Protein AF-A0A0Q0YBU6-F1 (afdb_monomer_lite)

Foldseek 3Di:
DPDDQDVVLVVLLVCLQAQAADVVLLVSLVVLLVSLLVCVVVPNQLLVSLLSSLSSLVSNLNHNRCVVWFRWAWADCSVVSNDDLPAQGETEGPDPPGPSQVRRPSYDYDPDHDDQDELLRLLQLQAADFDDDPNHTDQQAKDQLCSQQQSSLVNCVRHFPADPLLVVLNVLLNSLSSSLVSVCVSVVHDNIDGNNPDDPVNSVSSNSSSVSSNVSSVVRCVVVVHDDDPRD

Secondary structure (DSSP, 8-state):
------HHHHHHHHHGGG--SHHHHHHHHHHHHHHHHHHHHTT--HHHHHHHHHHHHHHHHTSGGGTTSPP-EEEHHHHTT---TTS-EEEE-SSSS-TGGGT-TTEEEESSPPPPPPHHHHHH-PPPPPPEETTEE-TTSEE-HIIIIIHHHHHHHHH----HHHHHHHHHHHHHHHHHHHHHHHTT--S-EEGGGS-HHHHHHHHHHHHHHHHHHHHHHHHTT----TT-

Structure (mmCIF, N/CA/C/O backbone):
data_AF-A0A0Q0YBU6-F1
#
_entry.id   AF-A0A0Q0YBU6-F1
#
loop_
_atom_site.group_PDB
_atom_site.id
_atom_site.type_symbol
_atom_site.label_atom_id
_atom_site.label_alt_id
_atom_site.label_comp_id
_atom_site.label_asym_id
_atom_site.label_entity_id
_atom_site.label_seq_id
_atom_site.pdbx_PDB_ins_code
_atom_site.Cartn_x
_atom_site.Cartn_y
_atom_site.Cartn_z
_atom_site.occupancy
_atom_site.B_iso_or_equiv
_atom_site.auth_seq_id
_atom_site.auth_comp_id
_atom_site.auth_asym_id
_atom_site.auth_atom_id
_atom_site.pdbx_PDB_model_num
ATOM 1 N N . MET A 1 1 ? 16.632 9.229 11.898 1.00 31.97 1 MET A N 1
ATOM 2 C CA . MET A 1 1 ? 17.728 8.276 11.632 1.00 31.97 1 MET A CA 1
ATOM 3 C C . MET A 1 1 ? 17.545 7.809 10.198 1.00 31.97 1 MET A C 1
ATOM 5 O O . MET A 1 1 ? 16.511 7.219 9.922 1.00 31.97 1 MET A O 1
ATOM 9 N N . LEU A 1 2 ? 18.432 8.190 9.275 1.00 41.44 2 LEU A N 1
ATOM 10 C CA . LEU A 1 2 ? 18.391 7.675 7.902 1.00 41.44 2 LEU A CA 1
ATOM 11 C C . LEU A 1 2 ? 18.789 6.201 7.975 1.00 41.44 2 LEU A C 1
ATOM 13 O O . LEU A 1 2 ? 19.936 5.895 8.292 1.00 41.44 2 LEU A O 1
ATOM 17 N N . VAL A 1 3 ? 17.831 5.300 7.775 1.00 54.72 3 VAL A N 1
ATOM 18 C CA . VAL A 1 3 ? 18.148 3.895 7.522 1.00 54.72 3 VAL A CA 1
ATOM 19 C C . VAL A 1 3 ? 18.780 3.868 6.134 1.00 54.72 3 VAL A C 1
ATOM 21 O O . VAL A 1 3 ? 18.149 4.274 5.160 1.00 54.72 3 VAL A O 1
ATOM 24 N N . LEU A 1 4 ? 20.060 3.505 6.064 1.00 68.38 4 LEU A N 1
ATOM 25 C CA . LEU A 1 4 ? 20.729 3.258 4.791 1.00 68.38 4 LEU A CA 1
ATOM 26 C C . LEU A 1 4 ? 20.102 2.002 4.190 1.00 68.38 4 LEU A C 1
ATOM 28 O O . LEU A 1 4 ? 20.262 0.918 4.747 1.00 68.38 4 LEU A O 1
ATOM 32 N N . MET A 1 5 ? 19.386 2.162 3.077 1.00 80.44 5 MET A N 1
ATOM 33 C CA . MET A 1 5 ? 18.909 1.022 2.302 1.00 80.44 5 MET A CA 1
ATOM 34 C C . MET A 1 5 ? 20.096 0.216 1.768 1.00 80.44 5 MET A C 1
ATOM 36 O O . MET A 1 5 ? 21.177 0.760 1.521 1.00 80.44 5 MET A O 1
ATOM 40 N N . HIS A 1 6 ? 19.888 -1.088 1.590 1.00 84.50 6 HIS A N 1
ATOM 41 C CA . HIS A 1 6 ? 20.904 -1.980 1.040 1.00 84.50 6 HIS A CA 1
ATOM 42 C C . HIS A 1 6 ? 21.418 -1.463 -0.327 1.00 84.50 6 HIS A C 1
ATOM 44 O O . HIS A 1 6 ? 20.586 -1.082 -1.153 1.00 84.50 6 HIS A O 1
ATOM 50 N N . PRO A 1 7 ? 22.739 -1.479 -0.614 1.00 89.44 7 PRO A N 1
ATOM 51 C CA . PRO A 1 7 ? 23.311 -0.881 -1.828 1.00 89.44 7 PRO A CA 1
ATOM 52 C C . PRO A 1 7 ? 22.651 -1.327 -3.134 1.00 89.44 7 PRO A C 1
ATOM 54 O O . PRO A 1 7 ? 22.370 -0.495 -3.982 1.00 89.44 7 PRO A O 1
ATOM 57 N N . SER A 1 8 ? 22.288 -2.607 -3.252 1.00 92.56 8 SER A N 1
ATOM 58 C CA . SER A 1 8 ? 21.613 -3.129 -4.449 1.00 92.56 8 SER A CA 1
ATOM 59 C C . SER A 1 8 ? 20.267 -2.456 -4.754 1.00 92.56 8 SER A C 1
ATOM 61 O O . SER A 1 8 ? 19.862 -2.393 -5.909 1.00 92.56 8 SER A O 1
ATOM 63 N N . LEU A 1 9 ? 19.552 -1.976 -3.730 1.00 93.44 9 LEU A N 1
ATOM 64 C CA . LEU A 1 9 ? 18.293 -1.247 -3.907 1.00 93.44 9 LEU A CA 1
ATOM 65 C C . LEU A 1 9 ? 18.567 0.139 -4.493 1.00 93.44 9 LEU A C 1
ATOM 67 O O . LEU A 1 9 ? 17.892 0.555 -5.435 1.00 93.44 9 LEU A O 1
ATOM 71 N N . THR A 1 10 ? 19.578 0.823 -3.959 1.00 94.06 10 THR A N 1
ATOM 72 C CA . THR A 1 10 ? 20.042 2.123 -4.455 1.00 94.06 10 THR A CA 1
ATOM 73 C C . THR A 1 10 ? 20.560 2.004 -5.888 1.00 94.06 10 THR A C 1
ATOM 75 O O . THR A 1 10 ? 20.116 2.750 -6.753 1.00 94.06 10 THR A O 1
ATOM 78 N N . ASP A 1 11 ? 21.402 1.005 -6.168 1.00 95.69 11 ASP A N 1
ATOM 79 C CA . ASP A 1 11 ? 21.989 0.778 -7.491 1.00 95.69 11 ASP A CA 1
ATOM 80 C C . ASP A 1 11 ? 20.917 0.520 -8.560 1.00 95.69 11 ASP A C 1
ATOM 82 O O . ASP A 1 11 ? 21.018 1.043 -9.671 1.00 95.69 11 ASP A O 1
ATOM 86 N N . LEU A 1 12 ? 19.882 -0.275 -8.247 1.00 96.25 12 LEU A N 1
ATOM 87 C CA . LEU A 1 12 ? 18.778 -0.515 -9.181 1.00 96.25 12 LEU A CA 1
ATOM 88 C C . LEU A 1 12 ? 17.975 0.768 -9.431 1.00 96.25 12 LEU A C 1
ATOM 90 O O . LEU A 1 12 ? 17.607 1.055 -10.571 1.00 96.25 12 LEU A O 1
ATOM 94 N N . LEU A 1 13 ? 17.702 1.541 -8.375 1.00 96.56 13 LEU A N 1
ATOM 95 C CA . LEU A 1 13 ? 16.954 2.792 -8.480 1.00 96.56 13 LEU A CA 1
ATOM 96 C C . LEU A 1 13 ? 17.702 3.831 -9.325 1.00 96.56 13 LEU A C 1
ATOM 98 O O . LEU A 1 13 ? 17.077 4.481 -10.160 1.00 96.56 13 LEU A O 1
ATOM 102 N N . ASP A 1 14 ? 19.022 3.938 -9.171 1.00 96.56 14 ASP A N 1
ATOM 103 C CA . ASP A 1 14 ? 19.862 4.845 -9.963 1.00 96.56 14 ASP A CA 1
ATOM 104 C C . ASP A 1 14 ? 19.892 4.459 -11.452 1.00 96.56 14 ASP A C 1
ATOM 106 O O . ASP A 1 14 ? 19.979 5.324 -12.327 1.00 96.56 14 ASP A O 1
ATOM 110 N N . GLN A 1 15 ? 19.787 3.164 -11.760 1.00 96.75 15 GLN A N 1
ATOM 111 C CA . GLN A 1 15 ? 19.793 2.653 -13.134 1.00 96.75 15 GLN A CA 1
ATOM 112 C C . GLN A 1 15 ? 18.419 2.706 -13.816 1.00 96.75 15 GLN A C 1
ATOM 114 O O . GLN A 1 15 ? 18.353 2.851 -15.039 1.00 96.75 15 GLN A O 1
ATOM 119 N N . ALA A 1 16 ? 17.322 2.611 -13.058 1.00 96.69 16 ALA A N 1
ATOM 120 C CA . ALA A 1 16 ? 15.961 2.527 -13.595 1.00 96.69 16 ALA A CA 1
ATOM 121 C C . ALA A 1 16 ? 15.597 3.634 -14.618 1.00 96.69 16 ALA A C 1
ATOM 123 O O . ALA A 1 16 ? 15.027 3.299 -15.662 1.00 96.69 16 ALA A O 1
ATOM 124 N N . PRO A 1 17 ? 15.958 4.924 -14.423 1.00 96.81 17 PRO A N 1
ATOM 125 C CA . PRO A 1 17 ? 15.669 5.982 -15.397 1.00 96.81 17 PRO A CA 1
ATOM 126 C C . PRO A 1 17 ? 16.338 5.788 -16.765 1.00 96.81 17 PRO A C 1
ATOM 128 O O . PRO A 1 17 ? 15.872 6.348 -17.754 1.00 96.81 17 PRO A O 1
ATOM 131 N N . ALA A 1 18 ? 17.427 5.016 -16.839 1.00 96.50 18 ALA A N 1
ATOM 132 C CA . ALA A 1 18 ? 18.166 4.761 -18.074 1.00 96.50 18 ALA A CA 1
ATOM 133 C C . ALA A 1 18 ? 17.642 3.544 -18.863 1.00 96.50 18 ALA A C 1
ATOM 135 O O . ALA A 1 18 ? 18.189 3.225 -19.920 1.00 96.50 18 ALA A O 1
ATOM 136 N N . CYS A 1 19 ? 16.592 2.867 -18.381 1.00 97.06 19 CYS A N 1
ATOM 137 C CA . CYS A 1 19 ? 16.002 1.708 -19.049 1.00 97.06 19 CYS A CA 1
ATOM 138 C C . CYS A 1 19 ? 15.548 2.061 -20.480 1.00 97.06 19 CYS A C 1
ATOM 140 O O . CYS A 1 19 ? 14.695 2.924 -20.684 1.00 97.06 19 CYS A O 1
ATOM 142 N N . SER A 1 20 ? 16.125 1.393 -21.484 1.00 95.12 20 SER A N 1
ATOM 143 C CA . SER A 1 20 ? 16.041 1.804 -22.894 1.00 95.12 20 SER A CA 1
ATOM 144 C C . SER A 1 20 ? 15.022 1.048 -23.739 1.00 95.12 20 SER A C 1
ATOM 146 O O . SER A 1 20 ? 14.610 1.549 -24.782 1.00 95.12 20 SER A O 1
ATOM 148 N N . ASP A 1 21 ? 14.638 -0.160 -23.334 1.00 95.94 21 ASP A N 1
ATOM 149 C CA . ASP A 1 21 ? 13.783 -1.035 -24.133 1.00 95.94 21 ASP A CA 1
ATOM 150 C C . ASP A 1 21 ? 12.886 -1.933 -23.272 1.00 95.94 21 ASP A C 1
ATOM 152 O O . ASP A 1 21 ? 13.092 -2.117 -22.071 1.00 95.94 21 ASP A O 1
ATOM 156 N N . SER A 1 22 ? 11.858 -2.506 -23.903 1.00 93.81 22 SER A N 1
ATOM 157 C CA . SER A 1 22 ? 10.829 -3.292 -23.218 1.00 93.81 22 SER A CA 1
ATOM 158 C C . SER A 1 22 ? 11.327 -4.625 -22.648 1.00 93.81 22 SER A C 1
ATOM 160 O O . SER A 1 22 ? 10.679 -5.169 -21.752 1.00 93.81 22 SER A O 1
ATOM 162 N N . ALA A 1 23 ? 12.417 -5.195 -23.173 1.00 94.50 23 ALA A N 1
ATOM 163 C CA . ALA A 1 23 ? 12.980 -6.431 -22.632 1.00 94.50 23 ALA A CA 1
ATOM 164 C C . ALA A 1 23 ? 13.727 -6.131 -21.328 1.00 94.50 23 ALA A C 1
ATOM 166 O O . ALA A 1 23 ? 13.476 -6.794 -20.319 1.00 94.50 23 ALA A O 1
ATOM 167 N N . HIS A 1 24 ? 14.542 -5.073 -21.323 1.00 94.69 24 HIS A N 1
ATOM 168 C CA . HIS A 1 24 ? 15.173 -4.555 -20.113 1.00 94.69 24 HIS A CA 1
ATOM 169 C C . HIS A 1 24 ? 14.143 -4.146 -19.061 1.00 94.69 24 HIS A C 1
ATOM 171 O O . HIS A 1 24 ? 14.296 -4.515 -17.901 1.00 94.69 24 HIS A O 1
ATOM 177 N N . LEU A 1 25 ? 13.056 -3.477 -19.458 1.00 97.25 25 LEU A N 1
ATOM 178 C CA . LEU A 1 25 ? 11.987 -3.075 -18.540 1.00 97.25 25 LEU A CA 1
ATOM 179 C C . LEU A 1 25 ? 11.400 -4.271 -17.776 1.00 97.25 25 LEU A C 1
ATOM 181 O O . LEU A 1 25 ? 11.258 -4.217 -16.557 1.00 97.25 25 LEU A O 1
ATOM 185 N N . ARG A 1 26 ? 11.102 -5.382 -18.466 1.00 97.12 26 ARG A N 1
ATOM 186 C CA . ARG A 1 26 ? 10.623 -6.613 -17.808 1.00 97.12 26 ARG A CA 1
ATOM 187 C C . ARG A 1 26 ? 11.661 -7.189 -16.843 1.00 97.12 26 ARG A C 1
ATOM 189 O O . ARG A 1 26 ? 11.281 -7.665 -15.777 1.00 97.12 26 ARG A O 1
ATOM 196 N N . GLY A 1 27 ? 12.942 -7.121 -17.208 1.00 96.88 27 GLY A N 1
ATOM 197 C CA . GLY A 1 27 ? 14.056 -7.500 -16.339 1.00 96.88 27 GLY A CA 1
ATOM 198 C C . GLY A 1 27 ? 14.092 -6.673 -15.054 1.00 96.88 27 GLY A C 1
ATOM 199 O O . GLY A 1 27 ? 14.055 -7.246 -13.971 1.00 96.88 27 GLY A O 1
ATOM 200 N N . PHE A 1 28 ? 14.045 -5.342 -15.171 1.00 97.25 28 PHE A N 1
ATOM 201 C CA . PHE A 1 28 ? 13.996 -4.421 -14.031 1.00 97.25 28 PHE A CA 1
ATOM 202 C C . PHE A 1 28 ? 12.802 -4.685 -13.114 1.00 97.25 28 PHE A C 1
ATOM 204 O O . PHE A 1 28 ? 12.947 -4.680 -11.894 1.00 97.25 28 PHE A O 1
ATOM 211 N N . ILE A 1 29 ? 11.618 -4.938 -13.679 1.00 97.56 29 ILE A N 1
ATOM 212 C CA . ILE A 1 29 ? 10.425 -5.248 -12.884 1.00 97.56 29 ILE A CA 1
ATOM 213 C C . ILE A 1 29 ? 10.640 -6.544 -12.095 1.00 97.56 29 ILE A C 1
ATOM 215 O O . ILE A 1 29 ? 10.415 -6.552 -10.885 1.00 97.56 29 ILE A O 1
ATOM 219 N N . ALA A 1 30 ? 11.110 -7.613 -12.741 1.00 97.25 30 ALA A N 1
ATOM 220 C CA . ALA A 1 30 ? 11.372 -8.884 -12.067 1.00 97.25 30 ALA A CA 1
ATOM 221 C C . ALA A 1 30 ? 12.444 -8.742 -10.970 1.00 97.25 30 ALA A C 1
ATOM 223 O O . ALA A 1 30 ? 12.216 -9.135 -9.826 1.00 97.25 30 ALA A O 1
ATOM 224 N N . GLU A 1 31 ? 13.567 -8.096 -11.285 1.00 97.75 31 GLU A N 1
ATOM 225 C CA . GLU A 1 31 ? 14.656 -7.852 -10.338 1.00 97.75 31 GLU A CA 1
ATOM 226 C C . GLU A 1 31 ? 14.205 -6.983 -9.159 1.00 97.75 31 GLU A C 1
ATOM 228 O O . GLU A 1 31 ? 14.531 -7.280 -8.010 1.00 97.75 31 GLU A O 1
ATOM 233 N N . SER A 1 32 ? 13.379 -5.960 -9.407 1.00 97.69 32 SER A N 1
ATOM 234 C CA . SER A 1 32 ? 12.844 -5.114 -8.340 1.00 97.69 32 SER A CA 1
ATOM 235 C C . SER A 1 32 ? 11.983 -5.906 -7.347 1.00 97.69 32 SER A C 1
ATOM 237 O O . SER A 1 32 ? 12.050 -5.685 -6.137 1.00 97.69 32 SER A O 1
ATOM 239 N N . GLN A 1 33 ? 11.206 -6.880 -7.828 1.00 97.31 33 GLN A N 1
ATOM 240 C CA . GLN A 1 33 ? 10.417 -7.752 -6.962 1.00 97.31 33 GLN A CA 1
ATOM 241 C C . GLN A 1 33 ? 11.311 -8.716 -6.175 1.00 97.31 33 GLN A C 1
ATOM 243 O O . GLN A 1 33 ? 11.077 -8.952 -4.991 1.00 97.31 33 GLN A O 1
ATOM 248 N N . ASP A 1 34 ? 12.359 -9.262 -6.779 1.00 97.25 34 ASP A N 1
ATOM 249 C CA . ASP A 1 34 ? 13.272 -10.146 -6.055 1.00 97.25 34 ASP A CA 1
ATOM 250 C C . ASP A 1 34 ? 14.079 -9.392 -4.992 1.00 97.25 34 ASP A C 1
ATOM 252 O O . ASP A 1 34 ? 14.192 -9.859 -3.855 1.00 97.25 34 ASP A O 1
ATOM 256 N N . LEU A 1 35 ? 14.540 -8.181 -5.302 1.00 97.50 35 LEU A N 1
ATOM 257 C CA . LEU A 1 35 ? 15.230 -7.319 -4.349 1.00 97.50 35 LEU A CA 1
ATOM 258 C C . LEU A 1 35 ? 14.319 -6.847 -3.208 1.00 97.50 35 LEU A C 1
ATOM 260 O O . LEU A 1 35 ? 14.743 -6.916 -2.054 1.00 97.50 35 LEU A O 1
ATOM 264 N N . ALA A 1 36 ? 13.065 -6.459 -3.480 1.00 97.12 36 ALA A N 1
ATOM 265 C CA . ALA A 1 36 ? 12.090 -6.166 -2.421 1.00 97.12 36 ALA A CA 1
ATOM 266 C C . ALA A 1 36 ? 11.913 -7.364 -1.481 1.00 97.12 36 ALA A C 1
ATOM 268 O O . ALA A 1 36 ? 11.925 -7.212 -0.259 1.00 97.12 36 ALA A O 1
ATOM 269 N N . ARG A 1 37 ? 11.772 -8.574 -2.035 1.00 96.81 37 ARG A N 1
ATOM 270 C CA . ARG A 1 37 ? 11.583 -9.786 -1.232 1.00 96.81 37 ARG A CA 1
ATOM 271 C C . ARG A 1 37 ? 12.804 -10.090 -0.371 1.00 96.81 37 ARG A C 1
ATOM 273 O O . ARG A 1 37 ? 12.644 -10.407 0.806 1.00 96.81 37 ARG A O 1
ATOM 280 N N . ASN A 1 38 ? 14.002 -9.956 -0.935 1.00 96.25 38 ASN A N 1
ATOM 281 C CA . ASN A 1 38 ? 15.254 -10.150 -0.208 1.00 96.25 38 ASN A CA 1
ATOM 282 C C . ASN A 1 38 ? 15.416 -9.116 0.912 1.00 96.25 38 ASN A C 1
ATOM 284 O O . ASN A 1 38 ? 15.748 -9.487 2.034 1.00 96.25 38 ASN A O 1
ATOM 288 N N . ALA A 1 39 ? 15.108 -7.844 0.652 1.00 96.25 39 ALA A N 1
ATOM 289 C CA . ALA A 1 39 ? 15.151 -6.793 1.666 1.00 96.25 39 ALA A CA 1
ATOM 290 C C . ALA A 1 39 ? 14.228 -7.116 2.856 1.00 96.25 39 ALA A C 1
ATOM 292 O O . ALA A 1 39 ? 14.671 -7.114 4.005 1.00 96.25 39 ALA A O 1
ATOM 293 N N . LEU A 1 40 ? 12.977 -7.507 2.587 1.00 96.00 40 LEU A N 1
ATOM 294 C CA . LEU A 1 40 ? 12.023 -7.927 3.624 1.00 96.00 40 LEU A CA 1
ATOM 295 C C . LEU A 1 40 ? 12.447 -9.214 4.348 1.00 96.00 40 LEU A C 1
ATOM 297 O O . LEU A 1 40 ? 12.113 -9.418 5.517 1.00 96.00 40 LEU A O 1
ATOM 301 N N . HIS A 1 41 ? 13.149 -10.121 3.666 1.00 95.25 41 HIS A N 1
ATOM 302 C CA . HIS A 1 41 ? 13.715 -11.317 4.289 1.00 95.25 41 HIS A CA 1
ATOM 303 C C . HIS A 1 41 ? 14.846 -10.962 5.265 1.00 95.25 41 HIS A C 1
ATOM 305 O O . HIS A 1 41 ? 14.951 -11.565 6.330 1.00 95.25 41 HIS A O 1
ATOM 311 N N . HIS A 1 42 ? 15.640 -9.942 4.940 1.00 93.75 42 HIS A N 1
ATOM 312 C CA . HIS A 1 42 ? 16.721 -9.432 5.783 1.00 93.75 42 HIS A CA 1
ATOM 313 C C . HIS A 1 42 ? 16.275 -8.405 6.836 1.00 93.75 42 HIS A C 1
ATOM 315 O O . HIS A 1 42 ? 17.113 -7.898 7.580 1.00 93.75 42 HIS A O 1
ATOM 321 N N . GLY A 1 43 ? 14.970 -8.148 6.958 1.00 92.56 43 GLY A N 1
ATOM 322 C CA . GLY A 1 43 ? 14.404 -7.307 8.015 1.00 92.56 43 GLY A CA 1
ATOM 323 C C . GLY A 1 43 ? 14.358 -5.813 7.697 1.00 92.56 43 GLY A C 1
ATOM 324 O O . GLY A 1 43 ? 14.193 -5.013 8.616 1.00 92.56 43 GLY A O 1
ATOM 325 N N . GLU A 1 44 ? 14.486 -5.426 6.426 1.00 95.31 44 GLU A N 1
ATOM 326 C CA . GLU A 1 44 ? 14.179 -4.060 5.999 1.00 95.31 44 GLU A CA 1
ATOM 327 C C . GLU A 1 44 ? 12.702 -3.750 6.290 1.00 95.31 44 GLU A C 1
ATOM 329 O O . GLU A 1 44 ? 11.824 -4.583 6.051 1.00 95.31 44 GLU A O 1
ATOM 334 N N . ALA A 1 45 ? 12.422 -2.548 6.800 1.00 95.50 45 ALA A N 1
ATOM 335 C CA . ALA A 1 45 ? 11.061 -2.148 7.142 1.00 95.50 45 ALA A CA 1
ATOM 336 C C . ALA A 1 45 ? 10.170 -2.079 5.892 1.00 95.50 45 ALA A C 1
ATOM 338 O O . ALA A 1 45 ? 10.566 -1.520 4.863 1.00 95.50 45 ALA A O 1
ATOM 339 N N . ALA A 1 46 ? 8.929 -2.557 5.999 1.00 96.75 46 ALA A N 1
ATOM 340 C CA . ALA A 1 46 ? 7.987 -2.607 4.883 1.00 96.75 46 ALA A CA 1
ATOM 341 C C . ALA A 1 46 ? 7.730 -1.228 4.266 1.00 96.75 46 ALA A C 1
ATOM 343 O O . ALA A 1 46 ? 7.631 -1.098 3.050 1.00 96.75 46 ALA A O 1
ATOM 344 N N . VAL A 1 47 ? 7.684 -0.184 5.097 1.00 97.19 47 VAL A N 1
ATOM 345 C CA . VAL A 1 47 ? 7.508 1.205 4.646 1.00 97.19 47 VAL A CA 1
ATOM 346 C C . VAL A 1 47 ? 8.689 1.679 3.792 1.00 97.19 47 VAL A C 1
ATOM 348 O O . VAL A 1 47 ? 8.480 2.354 2.785 1.00 97.19 47 VAL A O 1
ATOM 351 N N . SER A 1 48 ? 9.923 1.312 4.154 1.00 97.00 48 SER A N 1
ATOM 352 C CA . SER A 1 48 ? 11.115 1.646 3.364 1.00 97.00 48 SER A CA 1
ATOM 353 C C . SER A 1 48 ? 11.097 0.928 2.016 1.00 97.00 48 SER A C 1
ATOM 355 O O . SER A 1 48 ? 11.329 1.554 0.983 1.00 97.00 48 SER A O 1
ATOM 357 N N . VAL A 1 49 ? 10.758 -0.366 2.016 1.00 97.69 49 VAL A N 1
ATOM 358 C CA . VAL A 1 49 ? 10.643 -1.167 0.787 1.00 97.69 49 VAL A CA 1
ATOM 359 C C . VAL A 1 49 ? 9.531 -0.639 -0.118 1.00 97.69 49 VAL A C 1
ATOM 361 O O . VAL A 1 49 ? 9.736 -0.537 -1.323 1.00 97.69 49 VAL A O 1
ATOM 364 N N . ALA A 1 50 ? 8.381 -0.255 0.439 1.00 97.88 50 ALA A N 1
ATOM 365 C CA . ALA A 1 50 ? 7.271 0.304 -0.328 1.00 97.88 50 ALA A CA 1
ATOM 366 C C . ALA A 1 50 ? 7.632 1.643 -0.985 1.00 97.88 50 ALA A C 1
ATOM 368 O O . ALA A 1 50 ? 7.355 1.858 -2.169 1.00 97.88 50 ALA A O 1
ATOM 369 N N . ARG A 1 51 ? 8.325 2.520 -0.247 1.00 97.94 51 ARG A N 1
ATOM 370 C CA . ARG A 1 51 ? 8.843 3.773 -0.804 1.00 97.94 51 ARG A CA 1
ATOM 371 C C . ARG A 1 51 ? 9.792 3.504 -1.962 1.00 97.94 51 ARG A C 1
ATOM 373 O O . ARG A 1 51 ? 9.593 4.034 -3.052 1.00 97.94 51 ARG A O 1
ATOM 380 N N . TRP A 1 52 ? 10.788 2.651 -1.738 1.00 98.06 52 TRP A N 1
ATOM 381 C CA . TRP A 1 52 ? 11.756 2.282 -2.765 1.00 98.06 52 TRP A CA 1
ATOM 382 C C . TRP A 1 52 ? 11.079 1.686 -4.006 1.00 98.06 52 TRP A C 1
ATOM 384 O O . TRP A 1 52 ? 11.333 2.126 -5.125 1.00 98.06 52 TRP A O 1
ATOM 394 N N . TYR A 1 53 ? 10.160 0.738 -3.820 1.00 98.19 53 TYR A N 1
ATOM 395 C CA . TYR A 1 53 ? 9.464 0.083 -4.925 1.00 98.19 53 TYR A CA 1
ATOM 396 C C . TYR A 1 53 ? 8.606 1.067 -5.732 1.00 98.19 53 TYR A C 1
ATOM 398 O O . TYR A 1 53 ? 8.572 1.012 -6.965 1.00 98.19 53 TYR A O 1
ATOM 406 N N . SER A 1 54 ? 7.957 2.012 -5.049 1.00 98.44 54 SER A N 1
ATOM 407 C CA . SER A 1 54 ? 7.186 3.082 -5.688 1.00 98.44 54 SER A CA 1
ATOM 408 C C . SER A 1 54 ? 8.071 4.002 -6.532 1.00 98.44 54 SER A C 1
ATOM 410 O O . SER A 1 54 ? 7.693 4.377 -7.645 1.00 98.44 54 SER A O 1
ATOM 412 N N . GLN A 1 55 ? 9.265 4.330 -6.034 1.00 98.25 55 GLN A N 1
ATOM 413 C CA . GLN A 1 55 ? 10.242 5.160 -6.737 1.00 98.25 55 GLN A CA 1
ATOM 414 C C . GLN A 1 55 ? 10.808 4.447 -7.965 1.00 98.25 55 GLN A C 1
ATOM 416 O O . GLN A 1 55 ? 10.810 5.034 -9.045 1.00 98.25 55 GLN A O 1
ATOM 421 N N . VAL A 1 56 ? 11.193 3.171 -7.842 1.00 98.12 56 VAL A N 1
ATOM 422 C CA . VAL A 1 56 ? 11.644 2.357 -8.985 1.00 98.12 56 VAL A CA 1
ATOM 423 C C . VAL A 1 56 ? 10.544 2.267 -10.040 1.00 98.12 56 VAL A C 1
ATOM 425 O O . VAL A 1 56 ? 10.789 2.535 -11.212 1.00 98.12 56 VAL A O 1
ATOM 428 N N . THR A 1 57 ? 9.311 1.959 -9.634 1.00 98.12 57 THR A N 1
ATOM 429 C CA . THR A 1 57 ? 8.171 1.871 -10.557 1.00 98.12 57 THR A CA 1
ATOM 430 C C . THR A 1 57 ? 7.938 3.200 -11.279 1.00 98.12 57 THR A C 1
ATOM 432 O O . THR A 1 57 ? 7.793 3.222 -12.498 1.00 98.12 57 THR A O 1
ATOM 435 N N . THR A 1 58 ? 7.967 4.321 -10.555 1.00 97.94 58 THR A N 1
ATOM 436 C CA . THR A 1 58 ? 7.791 5.659 -11.141 1.00 97.94 58 THR A CA 1
ATOM 437 C C . THR A 1 58 ? 8.939 6.030 -12.085 1.00 97.94 58 THR A C 1
ATOM 439 O O . THR A 1 58 ? 8.691 6.576 -13.159 1.00 97.94 58 THR A O 1
ATOM 442 N N . ALA A 1 59 ? 10.183 5.687 -11.739 1.00 97.94 59 ALA A N 1
ATOM 443 C CA . ALA A 1 59 ? 11.348 5.893 -12.597 1.00 97.94 59 ALA A CA 1
ATOM 444 C C . ALA A 1 59 ? 11.244 5.092 -13.904 1.00 97.94 59 ALA A C 1
ATOM 446 O O . ALA A 1 59 ? 11.500 5.628 -14.981 1.00 97.94 59 ALA A O 1
ATOM 447 N N . LEU A 1 60 ? 10.802 3.834 -13.825 1.00 97.88 60 LEU A N 1
ATOM 448 C CA . LEU A 1 60 ? 10.587 2.983 -14.994 1.00 97.88 60 LEU A CA 1
ATOM 449 C C . LEU A 1 60 ? 9.449 3.499 -15.884 1.00 97.88 60 LEU A C 1
ATOM 451 O O . LEU A 1 60 ? 9.600 3.500 -17.106 1.00 97.88 60 LEU A O 1
ATOM 455 N N . LEU A 1 61 ? 8.348 3.991 -15.302 1.00 96.94 61 LEU A N 1
ATOM 456 C CA . LEU A 1 61 ? 7.247 4.614 -16.052 1.00 96.94 61 LEU A CA 1
ATOM 457 C C . LEU A 1 61 ? 7.700 5.842 -16.859 1.00 96.94 61 LEU A C 1
ATOM 459 O O . LEU A 1 61 ? 7.148 6.102 -17.926 1.00 96.94 61 LEU A O 1
ATOM 463 N N . GLY A 1 62 ? 8.699 6.579 -16.365 1.00 96.00 62 GLY A N 1
ATOM 464 C CA . GLY A 1 62 ? 9.304 7.728 -17.048 1.00 96.00 62 GLY A CA 1
ATOM 465 C C . GLY A 1 62 ? 10.524 7.400 -17.918 1.00 96.00 62 GLY A C 1
ATOM 466 O O . GLY A 1 62 ? 11.153 8.323 -18.436 1.00 96.00 62 GLY A O 1
ATOM 467 N N . SER A 1 63 ? 10.895 6.125 -18.055 1.00 97.50 63 SER A N 1
ATOM 468 C CA . SER A 1 63 ? 12.127 5.719 -18.742 1.00 97.50 63 SER A CA 1
ATOM 469 C C . SER A 1 63 ? 12.009 5.762 -20.277 1.00 97.50 63 SER A C 1
ATOM 471 O O . SER A 1 63 ? 10.904 5.657 -20.825 1.00 97.50 63 SER A O 1
ATOM 473 N N . PRO A 1 64 ? 13.138 5.853 -21.012 1.00 97.44 64 PRO A N 1
ATOM 474 C CA . PRO A 1 64 ? 13.147 5.800 -22.475 1.00 97.44 64 PRO A CA 1
ATOM 475 C C . PRO A 1 64 ? 12.451 4.570 -23.079 1.00 97.44 64 PRO A C 1
ATOM 477 O O . PRO A 1 64 ? 11.899 4.670 -24.175 1.00 97.44 64 PRO A O 1
ATOM 480 N N . ALA A 1 65 ? 12.410 3.443 -22.359 1.00 97.00 65 ALA A N 1
ATOM 481 C CA . ALA A 1 65 ? 11.712 2.222 -22.769 1.00 97.00 65 ALA A CA 1
ATOM 482 C C . ALA A 1 65 ? 10.214 2.424 -23.053 1.00 97.00 65 ALA A C 1
ATOM 484 O O . ALA A 1 65 ? 9.626 1.632 -23.790 1.00 97.00 65 ALA A O 1
ATOM 485 N N . LEU A 1 66 ? 9.602 3.464 -22.476 1.00 95.94 66 LEU A N 1
ATOM 486 C CA . LEU A 1 66 ? 8.191 3.812 -22.643 1.00 95.94 66 LEU A CA 1
ATOM 487 C C . LEU A 1 66 ? 7.996 5.178 -23.321 1.00 95.94 66 LEU A C 1
ATOM 489 O O . LEU A 1 66 ? 6.881 5.681 -23.364 1.00 95.94 66 LEU A O 1
ATOM 493 N N . ALA A 1 67 ? 9.045 5.779 -23.893 1.00 94.56 67 ALA A N 1
ATOM 494 C CA . ALA A 1 67 ? 8.980 7.136 -24.451 1.00 94.56 67 ALA A CA 1
ATOM 495 C C . ALA A 1 67 ? 8.045 7.285 -25.666 1.00 94.56 67 ALA A C 1
ATOM 497 O O . ALA A 1 67 ? 7.638 8.399 -25.990 1.00 94.56 67 ALA A O 1
ATOM 498 N N . GLN A 1 68 ? 7.734 6.184 -26.358 1.00 93.12 68 GLN A N 1
ATOM 499 C CA . GLN A 1 68 ? 6.767 6.173 -27.464 1.00 93.12 68 GLN A CA 1
ATOM 500 C C . GLN A 1 68 ? 5.321 6.013 -26.981 1.00 93.12 68 GLN A C 1
ATOM 502 O O . GLN A 1 68 ? 4.390 6.247 -27.749 1.00 93.12 68 GLN A O 1
ATOM 507 N N . GLU A 1 69 ? 5.132 5.624 -25.721 1.00 94.25 69 GLU A N 1
ATOM 508 C CA . GLU A 1 69 ? 3.817 5.482 -25.122 1.00 94.25 69 GLU A CA 1
ATOM 509 C C . GLU A 1 69 ? 3.363 6.822 -24.530 1.00 94.25 69 GLU A C 1
ATOM 511 O O . GLU A 1 69 ? 4.174 7.589 -24.000 1.00 94.25 69 GLU A O 1
ATOM 516 N N . PRO A 1 70 ? 2.058 7.131 -24.569 1.00 94.38 70 PRO A N 1
ATOM 517 C CA . PRO A 1 70 ? 1.522 8.280 -23.858 1.00 94.38 70 PRO A CA 1
ATOM 518 C C . PRO A 1 70 ? 1.877 8.206 -22.363 1.00 94.38 70 PRO A C 1
ATOM 520 O O . PRO A 1 70 ? 1.714 7.140 -21.760 1.00 94.38 70 PRO A O 1
ATOM 523 N N . PRO A 1 71 ? 2.331 9.309 -21.741 1.00 93.88 71 PRO A N 1
ATOM 524 C CA . PRO A 1 71 ? 2.697 9.296 -20.333 1.00 93.88 71 PRO A CA 1
ATOM 525 C C . PRO A 1 71 ? 1.473 9.011 -19.461 1.00 93.88 71 PRO A C 1
ATOM 527 O O . PRO A 1 71 ? 0.373 9.511 -19.717 1.00 93.88 71 PRO A O 1
ATOM 530 N N . VAL A 1 72 ? 1.686 8.236 -18.400 1.00 95.88 72 VAL A N 1
ATOM 531 C CA . VAL A 1 72 ? 0.671 7.949 -17.383 1.00 95.88 72 VAL A CA 1
ATOM 532 C C . VAL A 1 72 ? 0.957 8.747 -16.116 1.00 95.88 72 VAL A C 1
ATOM 534 O O . VAL A 1 72 ? 2.105 9.060 -15.809 1.00 95.88 72 VAL A O 1
ATOM 537 N N . THR A 1 73 ? -0.088 9.086 -15.368 1.00 96.12 73 THR A N 1
ATOM 538 C CA . THR A 1 73 ? 0.031 9.809 -14.094 1.00 96.12 73 THR A CA 1
ATOM 539 C C . THR A 1 73 ? -0.224 8.851 -12.935 1.00 96.12 73 THR A C 1
ATOM 541 O O . THR A 1 73 ? -1.374 8.436 -12.771 1.00 96.12 73 THR A O 1
ATOM 544 N N . PRO A 1 74 ? 0.790 8.493 -12.125 1.00 97.12 74 PRO A N 1
ATOM 545 C CA . PRO A 1 74 ? 0.594 7.672 -10.934 1.00 97.12 74 PRO A CA 1
ATOM 546 C C . PRO A 1 74 ? -0.446 8.263 -9.980 1.00 97.12 74 PRO A C 1
ATOM 548 O O . PRO A 1 74 ? -0.501 9.476 -9.778 1.00 97.12 74 PRO A O 1
ATOM 551 N N . VAL A 1 75 ? -1.250 7.400 -9.358 1.00 95.94 75 VAL A N 1
ATOM 552 C CA . VAL A 1 75 ? -2.239 7.771 -8.333 1.00 95.94 75 VAL A CA 1
ATOM 553 C C . VAL A 1 75 ? -2.284 6.721 -7.219 1.00 95.94 75 VAL A C 1
ATOM 555 O O . VAL A 1 75 ? -1.615 5.690 -7.275 1.00 95.94 75 VAL A O 1
ATOM 558 N N . GLY A 1 76 ? -3.071 6.977 -6.172 1.00 94.56 76 GLY A N 1
ATOM 559 C CA . GLY A 1 76 ? -3.252 6.017 -5.082 1.00 94.56 76 GLY A CA 1
ATOM 560 C C . GLY A 1 76 ? -1.958 5.752 -4.305 1.00 94.56 76 GLY A C 1
ATOM 561 O O . GLY A 1 76 ? -1.185 6.675 -4.060 1.00 94.56 76 GLY A O 1
ATOM 562 N N . ALA A 1 77 ? -1.744 4.499 -3.894 1.00 95.69 77 ALA A N 1
ATOM 563 C CA . ALA A 1 77 ? -0.579 4.103 -3.100 1.00 95.69 77 ALA A CA 1
ATOM 564 C C . ALA A 1 77 ? 0.748 4.377 -3.821 1.00 95.69 77 ALA A C 1
ATOM 566 O O . ALA A 1 77 ? 1.690 4.844 -3.191 1.00 95.69 77 ALA A O 1
ATOM 567 N N . LEU A 1 78 ? 0.802 4.176 -5.143 1.00 96.94 78 LEU A N 1
ATOM 568 C CA . LEU A 1 78 ? 2.005 4.438 -5.934 1.00 96.94 78 LEU A CA 1
ATOM 569 C C . LEU A 1 78 ? 2.420 5.915 -5.860 1.00 96.94 78 LEU A C 1
ATOM 571 O O . LEU A 1 78 ? 3.574 6.214 -5.571 1.00 96.94 78 LEU A O 1
ATOM 575 N N . ALA A 1 79 ? 1.472 6.841 -6.031 1.00 96.25 79 ALA A N 1
ATOM 576 C CA . ALA A 1 79 ? 1.746 8.279 -5.935 1.00 96.25 79 ALA A CA 1
ATOM 577 C C . ALA A 1 79 ? 2.097 8.755 -4.517 1.00 96.25 79 ALA A C 1
ATOM 579 O O . ALA A 1 79 ? 2.715 9.8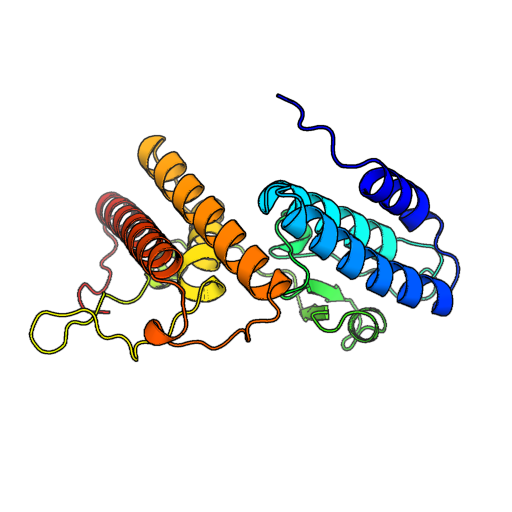04 -4.361 1.00 96.25 79 ALA A O 1
ATOM 580 N N . ARG A 1 80 ? 1.688 8.011 -3.485 1.00 95.44 80 ARG A N 1
ATOM 581 C CA . ARG A 1 80 ? 2.025 8.302 -2.083 1.00 95.44 80 ARG A CA 1
ATOM 582 C C . ARG A 1 80 ? 3.323 7.637 -1.623 1.00 95.44 80 ARG A C 1
ATOM 584 O O . ARG A 1 80 ? 3.683 7.785 -0.462 1.00 95.44 80 ARG A O 1
ATOM 591 N N . GLU A 1 81 ? 4.009 6.923 -2.513 1.00 97.38 81 GLU A N 1
ATOM 592 C CA . GLU A 1 81 ? 5.176 6.098 -2.190 1.00 97.38 81 GLU A CA 1
ATOM 593 C C . GLU A 1 81 ? 4.886 4.976 -1.171 1.00 97.38 81 GLU A C 1
ATOM 595 O O . GLU A 1 81 ? 5.718 4.624 -0.338 1.00 97.38 81 GLU A O 1
ATOM 600 N N . GLU A 1 82 ? 3.680 4.415 -1.225 1.00 96.94 82 GLU A N 1
ATOM 601 C CA . GLU A 1 82 ? 3.192 3.373 -0.315 1.00 96.94 82 GLU A CA 1
ATOM 602 C C . GLU A 1 82 ? 2.957 2.034 -1.036 1.00 96.94 82 GLU A C 1
ATOM 604 O O . GLU A 1 82 ? 2.368 1.122 -0.459 1.00 96.94 82 GLU A O 1
ATOM 609 N N . ALA A 1 83 ? 3.360 1.894 -2.303 1.00 96.56 83 ALA A N 1
ATOM 610 C CA . ALA A 1 83 ? 3.099 0.678 -3.065 1.00 96.56 83 ALA A CA 1
ATOM 611 C C . ALA A 1 83 ? 4.081 -0.446 -2.713 1.00 96.56 83 ALA A C 1
ATOM 613 O O . ALA A 1 83 ? 5.295 -0.288 -2.815 1.00 96.56 83 ALA A O 1
ATOM 614 N N . LEU A 1 84 ? 3.540 -1.615 -2.380 1.00 95.12 84 LEU A N 1
ATOM 615 C CA . LEU A 1 84 ? 4.257 -2.888 -2.408 1.00 95.12 84 LEU A CA 1
ATOM 616 C C . LEU A 1 84 ? 3.994 -3.595 -3.746 1.00 95.12 84 LEU A C 1
ATOM 618 O O . LEU A 1 84 ? 3.026 -3.266 -4.434 1.00 95.12 84 LEU A O 1
ATOM 622 N N . PRO A 1 85 ? 4.773 -4.627 -4.105 1.00 94.38 85 PRO A N 1
ATOM 623 C CA . PRO A 1 85 ? 4.485 -5.408 -5.307 1.00 94.38 85 PRO A CA 1
ATOM 624 C C . PRO A 1 85 ? 3.129 -6.137 -5.276 1.00 94.38 85 PRO A C 1
ATOM 626 O O . PRO A 1 85 ? 2.625 -6.513 -6.329 1.00 94.38 85 PRO A O 1
ATOM 629 N N . SER A 1 86 ? 2.528 -6.334 -4.093 1.00 91.19 86 SER A N 1
ATOM 630 C CA . SER A 1 86 ? 1.157 -6.846 -3.933 1.00 91.19 86 SER A CA 1
ATOM 631 C C . SER A 1 86 ? 0.077 -5.759 -3.947 1.00 91.19 86 SER A C 1
ATOM 633 O O . SER A 1 86 ? -1.110 -6.072 -3.879 1.00 91.19 86 SER A O 1
ATOM 635 N N . THR A 1 87 ? 0.449 -4.482 -4.009 1.00 92.38 87 THR A N 1
ATOM 636 C CA . THR A 1 87 ? -0.498 -3.367 -4.039 1.00 92.38 87 THR A CA 1
ATOM 637 C C . THR A 1 87 ? -0.912 -3.081 -5.482 1.00 92.38 87 THR A C 1
ATOM 639 O O . THR A 1 87 ? -0.046 -3.049 -6.358 1.00 92.38 87 THR A O 1
ATOM 642 N N . PRO A 1 88 ? -2.203 -2.820 -5.767 1.00 92.94 88 PRO A N 1
ATOM 643 C CA . PRO A 1 88 ? -2.616 -2.293 -7.064 1.00 92.94 88 PRO A CA 1
ATOM 644 C C . PRO A 1 88 ? -1.808 -1.043 -7.444 1.00 92.94 88 PRO A C 1
ATOM 646 O O . PRO A 1 88 ? -1.796 -0.047 -6.716 1.00 92.94 88 PRO A O 1
ATOM 649 N N . LEU A 1 89 ? -1.141 -1.091 -8.595 1.00 96.00 89 LEU A N 1
ATOM 650 C CA . LEU A 1 89 ? -0.368 0.019 -9.140 1.00 96.00 89 LEU A CA 1
ATOM 651 C C . LEU A 1 89 ? -1.279 0.808 -10.071 1.00 96.00 89 LEU A C 1
ATOM 653 O O . LEU A 1 89 ? -1.583 0.371 -11.179 1.00 96.00 89 LEU A O 1
ATOM 657 N N . LEU A 1 90 ? -1.776 1.937 -9.573 1.00 95.81 90 LEU A N 1
ATOM 658 C CA . LEU A 1 90 ? -2.799 2.723 -10.250 1.00 95.81 90 LEU A CA 1
ATOM 659 C C . LEU A 1 90 ? -2.180 3.929 -10.951 1.00 95.81 90 LEU A C 1
ATOM 661 O O . LEU A 1 90 ? -1.371 4.655 -10.366 1.00 95.81 90 LEU A O 1
ATOM 665 N N . TRP A 1 91 ? -2.636 4.205 -12.167 1.00 96.69 91 TRP A N 1
ATOM 666 C CA . TRP A 1 91 ? -2.323 5.443 -12.872 1.00 96.69 91 TRP A CA 1
ATOM 667 C C . TRP A 1 91 ? -3.444 5.854 -13.818 1.00 96.69 91 TRP A C 1
ATOM 669 O O . TRP A 1 91 ? -4.257 5.044 -14.255 1.00 96.69 91 TRP A O 1
ATOM 679 N N . VAL A 1 92 ? -3.481 7.140 -14.141 1.00 96.44 92 VAL A N 1
ATOM 680 C CA . VAL A 1 92 ? -4.375 7.696 -15.156 1.00 96.44 92 VAL A CA 1
ATOM 681 C C . VAL A 1 92 ? -3.646 7.725 -16.484 1.00 96.44 92 VAL A C 1
ATOM 683 O O . VAL A 1 92 ? -2.532 8.244 -16.566 1.00 96.44 92 VAL A O 1
ATOM 686 N N . SER A 1 93 ? -4.288 7.194 -17.517 1.00 93.12 93 SER A N 1
ATOM 687 C CA . SER A 1 93 ? -3.765 7.184 -18.881 1.00 93.12 93 SER A CA 1
ATOM 688 C C . SER A 1 93 ? -4.734 7.908 -19.819 1.00 93.12 93 SER A C 1
ATOM 690 O O . SER A 1 93 ? -5.946 7.739 -19.673 1.00 93.12 93 SER A O 1
ATOM 692 N N . PRO A 1 94 ? -4.245 8.670 -20.815 1.00 88.31 94 PRO A N 1
ATOM 693 C CA . PRO A 1 94 ? -5.100 9.219 -21.868 1.00 88.31 94 PRO A CA 1
ATOM 694 C C . PRO A 1 94 ? -5.709 8.131 -22.772 1.00 88.31 94 PRO A C 1
ATOM 696 O O . PRO A 1 94 ? -6.696 8.392 -23.455 1.00 88.31 94 PRO A O 1
ATOM 699 N N . HIS A 1 95 ? -5.139 6.919 -22.773 1.00 87.12 95 HIS A N 1
ATOM 700 C CA . HIS A 1 95 ? -5.629 5.770 -23.533 1.00 87.12 95 HIS A CA 1
ATOM 701 C C . HIS A 1 95 ? -5.789 4.561 -22.608 1.00 87.12 95 HIS A C 1
ATOM 703 O O . HIS A 1 95 ? -4.844 4.174 -21.919 1.00 87.12 95 HIS A O 1
ATOM 709 N N . THR A 1 96 ? -6.976 3.957 -22.593 1.00 85.69 96 THR A N 1
ATOM 710 C CA . THR A 1 96 ? -7.270 2.765 -21.788 1.00 85.69 96 THR A CA 1
ATOM 711 C C . THR A 1 96 ? -7.685 1.615 -22.714 1.00 85.69 96 THR A C 1
ATOM 713 O O . THR A 1 96 ? -8.650 1.787 -23.463 1.00 85.69 96 THR A O 1
ATOM 716 N N . PRO A 1 97 ? -7.010 0.448 -22.671 1.00 89.62 97 PRO A N 1
ATOM 717 C CA . PRO A 1 97 ? -5.858 0.129 -21.822 1.00 89.62 97 PRO A CA 1
ATOM 718 C C . PRO A 1 97 ? -4.561 0.812 -22.292 1.00 89.62 97 PRO A C 1
ATOM 720 O O . PRO A 1 97 ? -4.358 1.011 -23.489 1.00 89.62 97 PRO A O 1
ATOM 723 N N . SER A 1 98 ? -3.683 1.150 -21.350 1.00 92.69 98 SER A N 1
ATOM 724 C CA . SER A 1 98 ? -2.324 1.622 -21.619 1.00 92.69 98 SER A CA 1
ATOM 725 C C . SER A 1 98 ? -1.380 0.441 -21.869 1.00 92.69 98 SER A C 1
ATOM 727 O O . SER A 1 98 ? -1.582 -0.655 -21.338 1.00 92.69 98 SER A O 1
ATOM 729 N N . ALA A 1 99 ? -0.316 0.642 -22.652 1.00 92.25 99 ALA A N 1
ATOM 730 C CA . ALA A 1 99 ? 0.716 -0.384 -22.825 1.00 92.25 99 ALA A CA 1
ATOM 731 C C . ALA A 1 99 ? 1.429 -0.689 -21.495 1.00 92.25 99 ALA A C 1
ATOM 733 O O . ALA A 1 99 ? 1.798 -1.832 -21.219 1.00 92.25 99 ALA A O 1
ATOM 734 N N . GLN A 1 100 ? 1.560 0.329 -20.642 1.00 93.94 100 GLN A N 1
ATOM 735 C CA . GLN A 1 100 ? 2.164 0.268 -19.316 1.00 93.94 100 GLN A CA 1
ATOM 736 C C . GLN A 1 100 ? 1.460 -0.754 -18.414 1.00 93.94 100 GLN A C 1
ATOM 738 O O . GLN A 1 100 ? 2.131 -1.527 -17.730 1.00 93.94 100 GLN A O 1
ATOM 743 N N . ALA A 1 101 ? 0.124 -0.839 -18.464 1.00 92.06 101 ALA A N 1
ATOM 744 C CA . ALA A 1 101 ? -0.648 -1.822 -17.692 1.00 92.06 101 ALA A CA 1
ATOM 745 C C . ALA A 1 101 ? -0.308 -3.274 -18.048 1.00 92.06 101 ALA A C 1
ATOM 747 O O . ALA A 1 101 ? -0.473 -4.159 -17.213 1.00 92.06 101 ALA A O 1
ATOM 748 N N . GLY A 1 102 ? 0.237 -3.524 -19.241 1.00 92.56 102 GLY A N 1
ATOM 749 C CA . GLY A 1 102 ? 0.701 -4.846 -19.655 1.00 92.56 102 GLY A CA 1
ATOM 750 C C . GLY A 1 102 ? 2.050 -5.280 -19.066 1.00 92.56 102 GLY A C 1
ATOM 751 O O . GLY A 1 102 ? 2.416 -6.444 -19.220 1.00 92.56 102 GLY A O 1
ATOM 752 N N . PHE A 1 103 ? 2.810 -4.385 -18.422 1.00 95.06 103 PHE A N 1
ATOM 753 C CA . PHE A 1 103 ? 4.135 -4.708 -17.873 1.00 95.06 103 PHE A CA 1
ATOM 754 C C . PHE A 1 103 ? 4.109 -5.153 -16.407 1.00 95.06 103 PHE A C 1
ATOM 756 O O . PHE A 1 103 ? 4.930 -5.983 -16.017 1.00 95.06 103 PHE A O 1
ATOM 763 N N . TRP A 1 104 ? 3.174 -4.638 -15.604 1.00 95.00 104 TRP A N 1
ATOM 764 C CA . TRP A 1 104 ? 3.040 -4.987 -14.189 1.00 95.00 104 TRP A CA 1
ATOM 765 C C . TRP A 1 104 ? 1.795 -5.837 -13.953 1.00 95.00 104 TRP A C 1
ATOM 767 O O . TRP A 1 104 ? 0.693 -5.437 -14.314 1.00 95.00 104 TRP A O 1
ATOM 777 N N . GLU A 1 105 ? 1.940 -6.951 -13.234 1.00 92.19 105 GLU A N 1
ATOM 778 C CA . GLU A 1 105 ? 0.806 -7.804 -12.838 1.00 92.19 105 GLU A CA 1
ATOM 779 C C . GLU A 1 105 ? -0.278 -7.021 -12.075 1.00 92.19 105 GLU A C 1
ATOM 781 O O . GLU A 1 105 ? -1.478 -7.212 -12.294 1.00 92.19 105 GLU A O 1
ATOM 786 N N . MET A 1 106 ? 0.147 -6.081 -11.228 1.00 94.06 106 MET A N 1
ATOM 787 C CA . MET A 1 106 ? -0.733 -5.212 -10.446 1.00 94.06 106 MET A CA 1
ATOM 788 C C . MET A 1 106 ? -1.063 -3.878 -11.132 1.00 94.06 106 MET A C 1
ATOM 790 O O . MET A 1 106 ? -1.777 -3.068 -10.547 1.00 94.06 106 MET A O 1
ATOM 794 N N . GLY A 1 107 ? -0.582 -3.642 -12.358 1.00 95.25 107 GLY A N 1
ATOM 795 C CA . GLY A 1 107 ? -0.815 -2.408 -13.113 1.00 95.25 107 GLY A CA 1
ATOM 796 C C . GLY A 1 107 ? -2.272 -2.251 -13.541 1.00 95.25 107 GLY A C 1
ATOM 797 O O . GLY A 1 107 ? -2.842 -3.155 -14.156 1.00 95.25 107 GLY A O 1
ATOM 798 N N . ARG A 1 108 ? -2.906 -1.125 -13.208 1.00 94.88 108 ARG A N 1
ATOM 799 C CA . ARG A 1 108 ? -4.303 -0.839 -13.563 1.00 94.88 108 ARG A CA 1
ATOM 800 C C . ARG A 1 108 ? -4.461 0.613 -14.003 1.00 94.88 108 ARG A C 1
ATOM 802 O O . ARG A 1 108 ? -4.038 1.535 -13.308 1.00 94.88 108 ARG A O 1
ATOM 809 N N . ASP A 1 109 ? -5.154 0.799 -15.121 1.00 94.88 109 ASP A N 1
ATOM 810 C CA . ASP A 1 109 ? -5.538 2.122 -15.603 1.00 94.88 109 ASP A CA 1
ATOM 811 C C . ASP A 1 109 ? -6.801 2.623 -14.902 1.00 94.88 109 ASP A C 1
ATOM 813 O O . ASP A 1 109 ? -7.781 1.891 -14.745 1.00 94.88 109 ASP A O 1
ATOM 817 N N . LEU A 1 110 ? -6.804 3.908 -14.561 1.00 93.81 110 LEU A N 1
ATOM 818 C CA . LEU A 1 110 ? -7.996 4.653 -14.192 1.00 93.81 110 LEU A CA 1
ATOM 819 C C . LEU A 1 110 ? -8.357 5.647 -15.295 1.00 93.81 110 LEU A C 1
ATOM 821 O O . LEU A 1 110 ? -7.490 6.270 -15.907 1.00 93.81 110 LEU A O 1
ATOM 825 N N . SER A 1 111 ? -9.657 5.847 -15.503 1.00 89.50 111 SER A N 1
ATOM 826 C CA . SER A 1 111 ? -10.163 6.791 -16.508 1.00 89.50 111 SER A CA 1
ATOM 827 C C . SER A 1 111 ? -9.954 8.259 -16.121 1.00 89.50 111 SER A C 1
ATOM 829 O O . SER A 1 111 ? -9.994 9.133 -16.980 1.00 89.50 111 SER A O 1
ATOM 831 N N . HIS A 1 112 ? -9.794 8.553 -14.830 1.00 91.12 112 HIS A N 1
ATOM 832 C CA . HIS A 1 112 ? -9.551 9.896 -14.308 1.00 91.12 112 HIS A CA 1
ATOM 833 C C . HIS A 1 112 ? -8.874 9.823 -12.939 1.00 91.12 112 HIS A C 1
ATOM 835 O O . HIS A 1 112 ? -8.915 8.792 -12.264 1.00 91.12 112 HIS A O 1
ATOM 841 N N . VAL A 1 113 ? -8.261 10.935 -12.525 1.00 90.88 113 VAL A N 1
ATOM 842 C CA . VAL A 1 113 ? -7.654 11.050 -11.194 1.00 90.88 113 VAL A CA 1
ATOM 843 C C . VAL A 1 113 ? -8.777 10.961 -10.157 1.00 90.88 113 VAL A C 1
ATOM 845 O O . VAL A 1 113 ? -9.710 11.766 -10.229 1.00 90.88 113 VAL A O 1
ATOM 848 N N . PRO A 1 114 ? -8.725 10.013 -9.204 1.00 88.88 114 PRO A N 1
ATOM 849 C CA . PRO A 1 114 ? -9.760 9.901 -8.191 1.00 88.88 114 PRO A CA 1
ATOM 850 C C . PRO A 1 114 ? -9.751 11.154 -7.313 1.00 88.88 114 PRO A C 1
ATOM 852 O O . PRO A 1 114 ? -8.704 11.582 -6.824 1.00 88.88 114 PRO A O 1
ATOM 855 N N . SER A 1 115 ? -10.925 11.744 -7.094 1.00 89.56 115 SER A N 1
ATOM 856 C CA . SER A 1 115 ? -11.079 12.803 -6.100 1.00 89.56 115 SER A CA 1
ATOM 857 C C . SER A 1 115 ? -10.827 12.246 -4.700 1.00 89.56 115 SER A C 1
ATOM 859 O O . SER A 1 115 ? -11.163 11.091 -4.423 1.00 89.56 115 SER A O 1
ATOM 861 N N . ALA A 1 116 ? -10.312 13.080 -3.795 1.00 88.31 116 ALA A N 1
ATOM 862 C CA . ALA A 1 116 ? -10.247 12.718 -2.383 1.00 88.31 116 ALA A CA 1
ATOM 863 C C . ALA A 1 116 ? -11.642 12.280 -1.883 1.00 88.31 116 ALA A C 1
ATOM 865 O O . ALA A 1 116 ? -12.645 12.904 -2.256 1.00 88.31 116 ALA A O 1
ATOM 866 N N . PRO A 1 117 ? -11.737 11.209 -1.073 1.00 92.62 117 PRO A N 1
ATOM 867 C CA . PRO A 1 117 ? -13.020 10.756 -0.560 1.00 92.62 117 PRO A CA 1
ATOM 868 C C . PRO A 1 117 ? -13.635 11.831 0.338 1.00 92.62 117 PRO A C 1
ATOM 870 O O . PRO A 1 117 ? -12.938 12.551 1.052 1.00 92.62 117 PRO A O 1
ATOM 873 N N . SER A 1 118 ? -14.965 11.922 0.344 1.00 95.19 118 SER A N 1
ATOM 874 C CA . SER A 1 118 ? -15.648 12.716 1.372 1.00 95.19 118 SER A CA 1
ATOM 875 C C . SER A 1 118 ? -15.394 12.122 2.761 1.00 95.19 118 SER A C 1
ATOM 877 O O . SER A 1 118 ? -15.238 10.906 2.896 1.00 95.19 118 SER A O 1
ATOM 879 N N . LEU A 1 119 ? -15.453 12.949 3.810 1.00 96.06 119 LEU A N 1
ATOM 880 C CA . LEU A 1 119 ? -15.313 12.463 5.186 1.00 96.06 119 LEU A CA 1
ATOM 881 C C . LEU A 1 119 ? -16.310 11.334 5.498 1.00 96.06 119 LEU A C 1
ATOM 883 O O . LEU A 1 119 ? -15.928 10.300 6.032 1.00 96.06 119 LEU A O 1
ATOM 887 N N . ALA A 1 120 ? -17.572 11.479 5.086 1.00 94.50 120 ALA A N 1
ATOM 888 C CA . ALA A 1 120 ? -18.585 10.440 5.270 1.00 94.50 120 ALA A CA 1
ATOM 889 C C . ALA A 1 120 ? -18.243 9.129 4.536 1.00 94.50 120 ALA A C 1
ATOM 891 O O . ALA A 1 120 ? -18.563 8.050 5.025 1.00 94.50 120 ALA A O 1
ATOM 892 N N . GLN A 1 121 ? -17.595 9.200 3.370 1.00 93.94 121 GLN A N 1
ATOM 893 C CA . GLN A 1 121 ? -17.140 8.012 2.650 1.00 93.94 121 GLN A CA 1
ATOM 894 C C . GLN A 1 121 ? -15.962 7.339 3.354 1.00 93.94 121 GLN A C 1
ATOM 896 O O . GLN A 1 121 ? -15.994 6.121 3.500 1.00 93.94 121 GLN A O 1
ATOM 901 N N . ALA A 1 122 ? -14.975 8.105 3.826 1.00 95.62 122 ALA A N 1
ATOM 902 C CA . ALA A 1 122 ? -13.846 7.560 4.578 1.00 95.62 122 ALA A CA 1
ATOM 903 C C . ALA A 1 122 ? -14.310 6.871 5.872 1.00 95.62 122 ALA A C 1
ATOM 905 O O . ALA A 1 122 ? -13.894 5.758 6.171 1.00 95.62 122 ALA A O 1
ATOM 906 N N . LEU A 1 123 ? -15.255 7.477 6.599 1.00 95.75 123 LEU A N 1
ATOM 907 C CA . LEU A 1 123 ? -15.802 6.909 7.836 1.00 95.75 123 LEU A CA 1
ATOM 908 C C . LEU A 1 123 ? -16.596 5.606 7.623 1.00 95.75 123 LEU A C 1
ATOM 910 O O . LEU A 1 123 ? -16.713 4.810 8.553 1.00 95.75 123 LEU A O 1
ATOM 914 N N . ARG A 1 124 ? -17.126 5.367 6.414 1.00 94.31 124 ARG A N 1
ATOM 915 C CA . ARG A 1 124 ? -17.797 4.105 6.053 1.00 94.31 124 ARG A CA 1
ATOM 916 C C . ARG A 1 124 ? -16.831 2.952 5.794 1.00 94.31 124 ARG A C 1
ATOM 918 O O . ARG A 1 124 ? -17.272 1.812 5.811 1.00 94.31 124 ARG A O 1
ATOM 925 N N . GLN A 1 125 ? -15.538 3.216 5.612 1.00 94.44 125 GLN A N 1
ATOM 926 C CA . GLN A 1 125 ? -14.503 2.181 5.461 1.00 94.44 125 GLN A CA 1
ATOM 927 C C . GLN A 1 125 ? -14.083 1.587 6.814 1.00 94.44 125 GLN A C 1
ATOM 929 O O . GLN A 1 125 ? -12.950 1.153 7.009 1.00 94.44 125 GLN A O 1
ATOM 934 N N . ARG A 1 126 ? -14.982 1.624 7.799 1.00 92.50 126 ARG A N 1
ATOM 935 C CA . ARG A 1 126 ? -14.707 1.106 9.128 1.00 92.50 126 ARG A CA 1
ATOM 936 C C . ARG A 1 126 ? -14.418 -0.398 9.041 1.00 92.50 126 ARG A C 1
ATOM 938 O O . ARG A 1 126 ? -15.207 -1.109 8.421 1.00 92.50 126 ARG A O 1
ATOM 945 N N . PRO A 1 127 ? -13.347 -0.886 9.690 1.00 92.38 127 PRO A N 1
ATOM 946 C CA . PRO A 1 127 ? -13.075 -2.317 9.765 1.00 92.38 127 PRO A CA 1
ATOM 947 C C . PRO A 1 127 ? -14.256 -3.060 10.402 1.00 92.38 127 PRO A C 1
ATOM 949 O O . PRO A 1 127 ? -14.838 -2.530 11.358 1.00 92.38 127 PRO A O 1
ATOM 952 N N . PRO A 1 128 ? -14.588 -4.275 9.930 1.00 87.31 128 PRO A N 1
ATOM 953 C CA . PRO A 1 128 ? -15.677 -5.054 10.502 1.00 87.31 128 PRO A CA 1
ATOM 954 C C . PRO A 1 128 ? -15.397 -5.381 11.969 1.00 87.31 128 PRO A C 1
ATOM 956 O O . PRO A 1 128 ? -14.248 -5.606 12.373 1.00 87.31 128 PRO A O 1
ATOM 959 N N . ALA A 1 129 ? -16.451 -5.429 12.781 1.00 83.00 129 ALA A N 1
ATOM 960 C CA . ALA A 1 129 ? -16.315 -5.816 14.177 1.00 83.00 129 ALA A CA 1
ATOM 961 C C . ALA A 1 129 ? -15.792 -7.260 14.308 1.00 83.00 129 ALA A C 1
ATOM 963 O O . ALA A 1 129 ? -16.201 -8.164 13.576 1.00 83.00 129 ALA A O 1
ATOM 964 N N . MET A 1 130 ? -14.912 -7.500 15.288 1.00 82.25 130 MET A N 1
ATOM 965 C CA . MET A 1 130 ? -14.464 -8.858 15.607 1.00 82.25 130 MET A CA 1
ATOM 966 C C . MET A 1 130 ? -15.670 -9.704 16.022 1.00 82.25 130 MET A C 1
ATOM 968 O O . MET A 1 130 ? -16.309 -9.437 17.042 1.00 82.25 130 MET A O 1
ATOM 972 N N . ARG A 1 131 ? -15.956 -10.743 15.238 1.00 83.88 131 ARG A N 1
ATOM 973 C CA . ARG A 1 131 ? -17.003 -11.714 15.543 1.00 83.88 131 ARG A CA 1
ATOM 974 C C . ARG A 1 131 ? -16.487 -12.730 16.551 1.00 83.88 131 ARG A C 1
ATOM 976 O O . ARG A 1 131 ? -15.322 -13.125 16.497 1.00 83.88 131 ARG A O 1
ATOM 983 N N . THR A 1 132 ? -17.357 -13.156 17.459 1.00 86.06 132 THR A N 1
ATOM 984 C CA . THR A 1 132 ? -17.063 -14.234 18.403 1.00 86.06 132 THR A CA 1
ATOM 985 C C . THR A 1 132 ? -18.038 -15.393 18.225 1.00 86.06 132 THR A C 1
ATOM 987 O O . THR A 1 132 ? -19.232 -15.185 18.014 1.00 86.06 132 THR A O 1
ATOM 990 N N . ILE A 1 133 ? -17.519 -16.618 18.300 1.00 87.38 133 ILE A N 1
ATOM 991 C CA . ILE A 1 133 ? -18.271 -17.876 18.289 1.00 87.38 133 ILE A CA 1
ATOM 992 C C . ILE A 1 133 ? -17.894 -18.600 19.582 1.00 87.38 133 ILE A C 1
ATOM 994 O O . ILE A 1 133 ? -16.713 -18.815 19.848 1.00 87.38 133 ILE A O 1
ATOM 998 N N . ASP A 1 134 ? -18.882 -18.881 20.432 1.00 85.75 134 ASP A N 1
ATOM 999 C CA . ASP A 1 134 ? -18.691 -19.513 21.749 1.00 85.75 134 ASP A CA 1
ATOM 1000 C C . ASP A 1 134 ? -17.651 -18.809 22.649 1.00 85.75 134 ASP A C 1
ATOM 1002 O O . ASP A 1 134 ? -16.929 -19.431 23.425 1.00 85.75 134 ASP A O 1
ATOM 1006 N N . GLY A 1 135 ? -17.567 -17.477 22.548 1.00 83.38 135 GLY A N 1
ATOM 1007 C CA . GLY A 1 135 ? -16.638 -16.652 23.329 1.00 83.38 135 GLY A CA 1
ATOM 1008 C C . GLY A 1 135 ? -15.207 -16.587 22.780 1.00 83.38 135 GLY A C 1
ATOM 1009 O O . GLY A 1 135 ? -14.376 -15.882 23.351 1.00 83.38 135 GLY A O 1
ATOM 1010 N N . LEU A 1 136 ? -14.921 -17.257 21.661 1.00 83.81 136 LEU A N 1
ATOM 1011 C CA . LEU A 1 136 ? -13.638 -17.200 20.959 1.00 83.81 136 LEU A CA 1
ATOM 1012 C C . LEU A 1 136 ? -13.746 -16.357 19.682 1.00 83.81 136 LEU A C 1
ATOM 1014 O O . LEU A 1 136 ? -14.833 -16.278 19.111 1.00 83.81 136 LEU A O 1
ATOM 1018 N N . PRO A 1 137 ? -12.656 -15.729 19.205 1.00 85.12 137 PRO A N 1
ATOM 1019 C CA . PRO A 1 137 ? -12.654 -15.056 17.909 1.00 85.12 137 PRO A CA 1
ATOM 1020 C C . PRO A 1 137 ? -13.053 -16.007 16.775 1.00 85.12 137 PRO A C 1
ATOM 1022 O O . PRO A 1 137 ? -12.562 -17.135 16.711 1.00 85.12 137 PRO A O 1
ATOM 1025 N N . ASP A 1 138 ? -13.913 -15.537 15.873 1.00 90.12 138 ASP A N 1
ATOM 1026 C CA . ASP A 1 138 ? -14.268 -16.239 14.640 1.00 90.12 138 ASP A CA 1
ATOM 1027 C C . ASP A 1 138 ? -13.031 -16.345 13.738 1.00 90.12 138 ASP A C 1
ATOM 1029 O O . ASP A 1 138 ? -12.604 -15.374 13.110 1.00 90.12 138 ASP A O 1
ATOM 1033 N N . LEU A 1 139 ? -12.420 -17.530 13.715 1.00 88.94 139 LEU A N 1
ATOM 1034 C CA . LEU A 1 139 ? -11.207 -17.775 12.939 1.00 88.94 139 LEU A CA 1
ATOM 1035 C C . LEU A 1 139 ? -11.482 -17.937 11.440 1.00 88.94 139 LEU A C 1
ATOM 1037 O O . LEU A 1 139 ? -10.535 -17.886 10.659 1.00 88.94 139 LEU A O 1
ATOM 1041 N N . ASP A 1 140 ? -12.738 -18.099 11.032 1.00 90.94 140 ASP A N 1
ATOM 1042 C CA . ASP A 1 140 ? -13.112 -18.241 9.625 1.00 90.94 140 ASP A CA 1
ATOM 1043 C C . ASP A 1 140 ? -13.495 -16.882 9.004 1.00 90.94 140 ASP A C 1
ATOM 1045 O O . ASP A 1 140 ? -13.753 -16.783 7.804 1.00 90.94 140 ASP A O 1
ATOM 1049 N N . ALA A 1 141 ? -13.465 -15.806 9.803 1.00 88.31 141 ALA A N 1
ATOM 1050 C CA . ALA A 1 141 ? -13.649 -14.445 9.326 1.00 88.31 141 ALA A CA 1
ATOM 1051 C C . ALA A 1 141 ? -12.549 -14.049 8.317 1.00 88.31 141 ALA A C 1
ATOM 1053 O O . ALA A 1 141 ? -11.362 -14.308 8.564 1.00 88.31 141 ALA A O 1
ATOM 1054 N N . PRO A 1 142 ? -12.912 -13.396 7.196 1.00 88.75 142 PRO A N 1
ATOM 1055 C CA . PRO A 1 142 ? -11.949 -12.965 6.193 1.00 88.75 142 PRO A CA 1
ATOM 1056 C C . PRO A 1 142 ? -11.040 -11.858 6.737 1.00 88.75 142 PRO A C 1
ATOM 1058 O O . PRO A 1 142 ? -11.491 -10.920 7.399 1.00 88.75 142 PRO A O 1
ATOM 1061 N N . VAL A 1 143 ? -9.753 -11.943 6.408 1.00 89.38 143 VAL A N 1
ATOM 1062 C CA . VAL A 1 143 ? -8.752 -10.925 6.722 1.00 89.38 143 VAL A CA 1
ATOM 1063 C C . VAL A 1 143 ? -8.344 -10.199 5.447 1.00 89.38 143 VAL A C 1
ATOM 1065 O O . VAL A 1 143 ? -7.589 -10.721 4.624 1.00 89.38 143 VAL A O 1
ATOM 1068 N N . ASN A 1 144 ? -8.811 -8.958 5.319 1.00 91.44 144 ASN A N 1
ATOM 1069 C CA . ASN A 1 144 ? -8.426 -8.057 4.243 1.00 91.44 144 ASN A CA 1
ATOM 1070 C C . ASN A 1 144 ? -7.605 -6.885 4.799 1.00 91.44 144 ASN A C 1
ATOM 1072 O O . ASN A 1 144 ? -8.147 -5.964 5.398 1.00 91.44 144 ASN A O 1
ATOM 1076 N N . ILE A 1 145 ? -6.282 -6.931 4.635 1.00 92.94 145 ILE A N 1
ATOM 1077 C CA . ILE A 1 145 ? -5.382 -5.886 5.149 1.00 92.94 145 ILE A CA 1
ATOM 1078 C C . ILE A 1 145 ? -5.579 -4.570 4.393 1.00 92.94 145 ILE A C 1
ATOM 1080 O O . ILE A 1 145 ? -5.578 -3.509 5.017 1.00 92.94 145 ILE A O 1
ATOM 1084 N N . GLN A 1 146 ? -5.777 -4.638 3.075 1.00 92.38 146 GLN A N 1
ATOM 1085 C CA . GLN A 1 146 ? -5.994 -3.455 2.245 1.00 92.38 146 GLN A CA 1
ATOM 1086 C C . GLN A 1 146 ? -7.280 -2.744 2.675 1.00 92.38 146 GLN A C 1
ATOM 1088 O O . GLN A 1 146 ? -7.219 -1.626 3.182 1.00 92.38 146 GLN A O 1
ATOM 1093 N N . GLU A 1 147 ? -8.417 -3.441 2.612 1.00 92.94 147 GLU A N 1
ATOM 1094 C CA . GLU A 1 147 ? -9.728 -2.841 2.891 1.00 92.94 147 GLU A CA 1
ATOM 1095 C C . GLU A 1 147 ? -9.928 -2.481 4.367 1.00 92.94 147 GLU A C 1
ATOM 1097 O O . GLU A 1 147 ? -10.655 -1.539 4.674 1.00 92.94 147 GLU A O 1
ATOM 1102 N N . HIS A 1 148 ? -9.318 -3.222 5.300 1.00 93.94 148 HIS A N 1
ATOM 1103 C CA . HIS A 1 148 ? -9.549 -2.998 6.729 1.00 93.94 148 HIS A CA 1
ATOM 1104 C C . HIS A 1 148 ? -8.478 -2.122 7.387 1.00 93.94 148 HIS A C 1
ATOM 1106 O O . HIS A 1 148 ? -8.739 -1.575 8.450 1.00 93.94 148 HIS A O 1
ATOM 1112 N N . LEU A 1 149 ? -7.274 -1.972 6.826 1.00 95.50 149 LEU A N 1
ATOM 1113 C CA . LEU A 1 149 ? -6.209 -1.182 7.464 1.00 95.50 149 LEU A CA 1
ATOM 1114 C C . LEU A 1 149 ? -5.686 -0.066 6.562 1.00 95.50 149 LEU A C 1
ATOM 1116 O O . LEU A 1 149 ? -5.654 1.090 6.985 1.00 95.50 149 LEU A O 1
ATOM 1120 N N . LEU A 1 150 ? -5.257 -0.397 5.344 1.00 95.75 150 LEU A N 1
ATOM 1121 C CA . LEU A 1 150 ? -4.496 0.532 4.505 1.00 95.75 150 LEU A CA 1
ATOM 1122 C C . LEU A 1 150 ? -5.388 1.570 3.819 1.00 95.75 150 LEU A C 1
ATOM 1124 O O . LEU A 1 150 ? -5.119 2.769 3.932 1.00 95.75 150 LEU A O 1
ATOM 1128 N N . ASP A 1 151 ? -6.477 1.135 3.189 1.00 94.88 151 ASP A N 1
ATOM 1129 C CA . ASP A 1 151 ? -7.453 2.008 2.537 1.00 94.88 151 ASP A CA 1
ATOM 1130 C C . ASP A 1 151 ? -8.109 3.004 3.508 1.00 94.88 151 ASP A C 1
ATOM 1132 O O . ASP A 1 151 ? -8.039 4.210 3.236 1.00 94.88 151 ASP A O 1
ATOM 1136 N N . PRO A 1 152 ? -8.663 2.587 4.668 1.00 96.12 152 PRO A N 1
ATOM 1137 C CA . PRO A 1 152 ? -9.255 3.532 5.612 1.00 96.12 152 PRO A CA 1
ATOM 1138 C C . PRO A 1 152 ? -8.234 4.514 6.187 1.00 96.12 152 PRO A C 1
ATOM 1140 O O . PRO A 1 152 ? -8.552 5.692 6.369 1.00 96.12 152 PRO A O 1
ATOM 1143 N N . ALA A 1 153 ? -6.995 4.076 6.439 1.00 96.88 153 ALA A N 1
ATOM 1144 C CA . ALA A 1 153 ? -5.941 4.977 6.894 1.00 96.88 153 ALA A CA 1
ATOM 1145 C C . ALA A 1 153 ? -5.582 6.026 5.837 1.00 96.88 153 ALA A C 1
ATOM 1147 O O . ALA A 1 153 ? -5.483 7.214 6.158 1.00 96.88 153 ALA A O 1
ATOM 1148 N N . ALA A 1 154 ? -5.441 5.618 4.575 1.00 95.19 154 ALA A N 1
ATOM 1149 C CA . ALA A 1 154 ? -5.196 6.538 3.473 1.00 95.19 154 ALA A CA 1
ATOM 1150 C C . ALA A 1 154 ? -6.367 7.516 3.278 1.00 95.19 154 ALA A C 1
ATOM 1152 O O . ALA A 1 154 ? -6.146 8.720 3.149 1.00 95.19 154 ALA A O 1
ATOM 1153 N N . ALA A 1 155 ? -7.608 7.026 3.309 1.00 96.12 155 ALA A N 1
ATOM 1154 C CA . ALA A 1 155 ? -8.799 7.850 3.137 1.00 96.12 155 ALA A CA 1
ATOM 1155 C C . ALA A 1 155 ? -8.913 8.928 4.225 1.00 96.12 155 ALA A C 1
ATOM 1157 O O . ALA A 1 155 ? -9.092 10.103 3.907 1.00 96.12 155 ALA A O 1
ATOM 1158 N N . LEU A 1 156 ? -8.744 8.558 5.499 1.00 96.94 156 LEU A N 1
ATOM 1159 C CA . LEU A 1 156 ? -8.807 9.505 6.616 1.00 96.94 156 LEU A CA 1
ATOM 1160 C C . LEU A 1 156 ? -7.714 10.572 6.542 1.00 96.94 156 LEU A C 1
ATOM 1162 O O . LEU A 1 156 ? -8.011 11.745 6.753 1.00 96.94 156 LEU A O 1
ATOM 1166 N N . ARG A 1 157 ? -6.474 10.201 6.195 1.00 95.38 157 ARG A N 1
ATOM 1167 C CA . ARG A 1 157 ? -5.369 11.164 6.027 1.00 95.38 157 ARG A CA 1
ATOM 1168 C C . ARG A 1 157 ? -5.645 12.202 4.939 1.00 95.38 157 ARG A C 1
ATOM 1170 O O . ARG A 1 157 ? -5.148 13.318 5.032 1.00 95.38 157 ARG A O 1
ATOM 1177 N N . LEU A 1 158 ? -6.420 11.843 3.914 1.00 93.94 158 LEU A N 1
ATOM 1178 C CA . LEU A 1 158 ? -6.739 12.736 2.798 1.00 93.94 158 LEU A CA 1
ATOM 1179 C C . LEU A 1 158 ? -7.872 13.721 3.104 1.00 93.94 158 LEU A C 1
ATOM 1181 O O . LEU A 1 158 ? -7.917 14.784 2.489 1.00 93.94 158 LEU A O 1
ATOM 1185 N N . CYS A 1 159 ? -8.805 13.376 3.997 1.00 93.81 159 CYS A N 1
ATOM 1186 C CA . CYS A 1 159 ? -10.047 14.143 4.147 1.00 93.81 159 CYS A CA 1
ATOM 1187 C C . CYS A 1 159 ? -10.389 14.585 5.576 1.00 93.81 159 CYS A C 1
ATOM 1189 O O . CYS A 1 159 ? -11.287 15.411 5.744 1.00 93.81 159 CYS A O 1
ATOM 1191 N N . ALA A 1 160 ? -9.757 14.023 6.609 1.00 94.56 160 ALA A N 1
ATOM 1192 C CA . ALA A 1 160 ? -10.099 14.299 8.001 1.00 94.56 160 ALA A CA 1
ATOM 1193 C C . ALA A 1 160 ? -9.103 15.261 8.662 1.00 94.56 160 ALA A C 1
ATOM 1195 O O . ALA A 1 160 ? -7.894 15.170 8.471 1.00 94.56 160 ALA A O 1
ATOM 1196 N N . SER A 1 161 ? -9.616 16.144 9.523 1.00 95.88 161 SER A N 1
ATOM 1197 C CA . SER A 1 161 ? -8.789 16.924 10.449 1.00 95.88 161 SER A CA 1
ATOM 1198 C C . SER A 1 161 ? -8.508 16.101 11.711 1.00 95.88 161 SER A C 1
ATOM 1200 O O . SER A 1 161 ? -9.272 16.157 12.681 1.00 95.88 161 SER A O 1
ATOM 1202 N N . LEU A 1 162 ? -7.417 15.337 11.688 1.00 97.12 162 LEU A N 1
ATOM 1203 C CA . LEU A 1 162 ? -7.010 14.458 12.788 1.00 97.12 162 LEU A CA 1
ATOM 1204 C C . LEU A 1 162 ? -6.362 15.245 13.938 1.00 97.12 162 LEU A C 1
ATOM 1206 O O . LEU A 1 162 ? -5.642 16.215 13.704 1.00 97.12 162 LEU A O 1
ATOM 1210 N N . THR A 1 163 ? -6.610 14.834 15.183 1.00 97.88 163 THR A N 1
ATOM 1211 C CA . THR A 1 163 ? -5.757 15.242 16.314 1.00 97.88 163 THR A CA 1
ATOM 1212 C C . THR A 1 163 ? -4.407 14.533 16.243 1.00 97.88 163 THR A C 1
ATOM 1214 O O . THR A 1 163 ? -4.244 13.559 15.509 1.00 97.88 163 THR A O 1
ATOM 1217 N N . GLU A 1 164 ? -3.444 14.986 17.046 1.00 98.06 164 GLU A N 1
ATOM 1218 C CA . GLU A 1 164 ? -2.142 14.321 17.156 1.00 98.06 164 GLU A CA 1
ATOM 1219 C C . GLU A 1 164 ? -2.286 12.851 17.580 1.00 98.06 164 GLU A C 1
ATOM 1221 O O . GLU A 1 164 ? -1.713 11.962 16.958 1.00 98.06 164 GLU A O 1
ATOM 1226 N N . GLU A 1 165 ? -3.132 12.577 18.576 1.00 97.81 165 GLU A N 1
ATOM 1227 C CA . GLU A 1 165 ? -3.400 11.219 19.063 1.00 97.81 165 GLU A CA 1
ATOM 1228 C C . GLU A 1 165 ? -4.046 10.332 17.986 1.00 97.81 165 GLU A C 1
ATOM 1230 O O . GLU A 1 165 ? -3.636 9.187 17.792 1.00 97.81 165 GLU A O 1
ATOM 1235 N N . GLU A 1 166 ? -5.031 10.859 17.249 1.00 98.25 166 GLU A N 1
ATOM 1236 C CA . GLU A 1 166 ? -5.678 10.147 16.141 1.00 98.25 166 GLU A CA 1
ATOM 1237 C C . GLU A 1 166 ? -4.688 9.870 15.007 1.00 98.25 166 GLU A C 1
ATOM 1239 O O . GLU A 1 166 ? -4.653 8.761 14.476 1.00 98.25 166 GLU A O 1
ATOM 1244 N N . SER A 1 167 ? -3.862 10.860 14.660 1.00 98.25 167 SER A N 1
ATOM 1245 C CA . SER A 1 167 ? -2.820 10.744 13.641 1.00 98.25 167 SER A CA 1
ATOM 1246 C C . SER A 1 167 ? -1.790 9.682 14.025 1.00 98.25 167 SER A C 1
ATOM 1248 O O . SER A 1 167 ? -1.478 8.802 13.220 1.00 98.25 167 SER A O 1
ATOM 1250 N N . GLN A 1 168 ? -1.317 9.693 15.274 1.00 98.31 168 GLN A N 1
ATOM 1251 C CA . GLN A 1 168 ? -0.355 8.718 15.778 1.00 98.31 168 GLN A CA 1
ATOM 1252 C C . GLN A 1 168 ? -0.935 7.297 15.785 1.00 98.31 168 GLN A C 1
ATOM 1254 O O . GLN A 1 168 ? -0.290 6.367 15.292 1.00 98.31 168 GLN A O 1
ATOM 1259 N N . ALA A 1 169 ? -2.156 7.121 16.298 1.00 98.00 169 ALA A N 1
ATOM 1260 C CA . ALA A 1 169 ? -2.827 5.824 16.342 1.00 98.00 169 ALA A CA 1
ATOM 1261 C C . ALA A 1 169 ? -3.096 5.265 14.936 1.00 98.00 169 ALA A C 1
ATOM 1263 O O . ALA A 1 169 ? -2.869 4.077 14.681 1.00 98.00 169 ALA A O 1
ATOM 1264 N N . LEU A 1 170 ? -3.529 6.128 14.010 1.00 97.94 170 LEU A N 1
ATOM 1265 C CA . LEU A 1 170 ? -3.764 5.766 12.617 1.00 97.94 170 LEU A CA 1
ATOM 1266 C C . LEU A 1 170 ? -2.459 5.411 11.903 1.00 97.94 170 LEU A C 1
ATOM 1268 O O . LEU A 1 170 ? -2.408 4.437 11.154 1.00 97.94 170 LEU A O 1
ATOM 1272 N N . ASN A 1 171 ? -1.388 6.164 12.162 1.00 97.94 171 ASN A N 1
ATOM 1273 C CA . ASN A 1 171 ?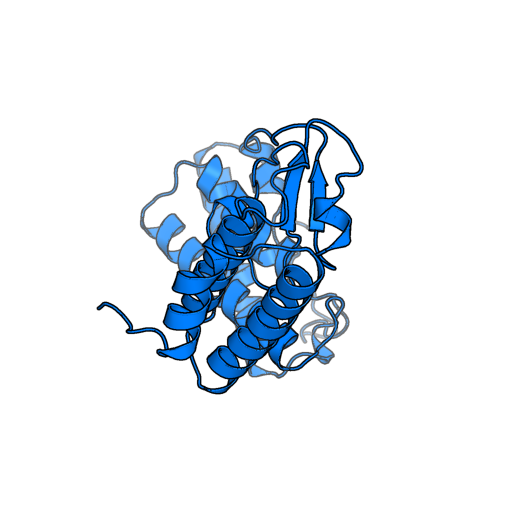 -0.082 5.889 11.587 1.00 97.94 171 ASN A CA 1
ATOM 1274 C C . ASN A 1 171 ? 0.486 4.552 12.065 1.00 97.94 171 ASN A C 1
ATOM 1276 O O . ASN A 1 171 ? 0.984 3.781 11.250 1.00 97.94 171 ASN A O 1
ATOM 1280 N N . GLN A 1 172 ? 0.355 4.242 13.355 1.00 98.19 172 GLN A N 1
ATOM 1281 C CA . GLN A 1 172 ? 0.795 2.957 13.886 1.00 98.19 172 GLN A CA 1
ATOM 1282 C C . GLN A 1 172 ? 0.014 1.790 13.268 1.00 98.19 172 GLN A C 1
ATOM 1284 O O . GLN A 1 172 ? 0.619 0.792 12.882 1.00 98.19 172 GLN A O 1
ATOM 1289 N N . ALA A 1 173 ? -1.308 1.924 13.122 1.00 98.06 173 ALA A N 1
ATOM 1290 C CA . ALA A 1 173 ? -2.132 0.900 12.484 1.00 98.06 173 ALA A CA 1
ATOM 1291 C C . ALA A 1 173 ? -1.775 0.705 11.001 1.00 98.06 173 ALA A C 1
ATOM 1293 O O . ALA A 1 173 ? -1.701 -0.429 10.530 1.00 98.06 173 ALA A O 1
ATOM 1294 N N . TRP A 1 174 ? -1.496 1.796 10.284 1.00 98.06 174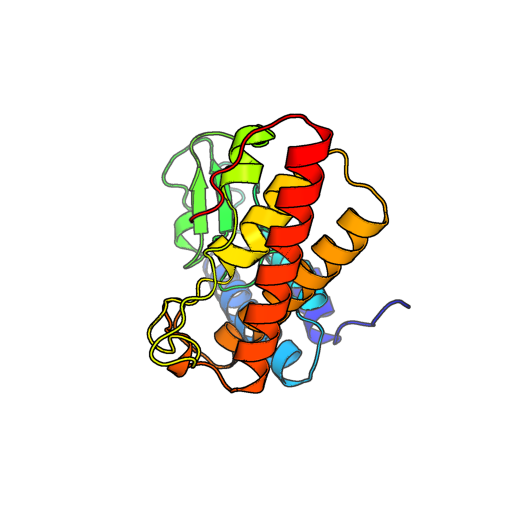 TRP A N 1
ATOM 1295 C CA . TRP A 1 174 ? -1.033 1.747 8.899 1.00 98.06 174 TRP A CA 1
ATOM 1296 C C . TRP A 1 174 ? 0.333 1.060 8.769 1.00 98.06 174 TRP A C 1
ATOM 1298 O O . TRP A 1 174 ? 0.474 0.177 7.930 1.00 98.06 174 TRP A O 1
ATOM 1308 N N . ILE A 1 175 ? 1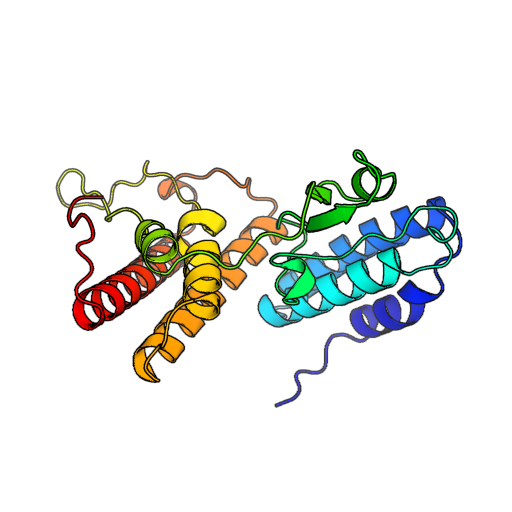.310 1.382 9.631 1.00 98.31 175 ILE A N 1
ATOM 1309 C CA . ILE A 1 175 ? 2.616 0.694 9.658 1.00 98.31 175 ILE A CA 1
ATOM 1310 C C . ILE A 1 175 ? 2.414 -0.807 9.881 1.00 98.31 175 ILE A C 1
ATOM 1312 O O . ILE A 1 175 ? 2.977 -1.618 9.152 1.00 98.31 175 ILE A O 1
ATOM 1316 N N . THR A 1 176 ? 1.570 -1.192 10.843 1.00 97.94 176 THR A N 1
ATOM 1317 C CA . THR A 1 176 ? 1.245 -2.603 11.081 1.00 97.94 176 THR A CA 1
ATOM 1318 C C . THR A 1 176 ? 0.605 -3.257 9.853 1.00 97.94 176 THR A C 1
ATOM 1320 O O . THR A 1 176 ? 0.982 -4.371 9.503 1.00 97.94 176 THR A O 1
ATOM 1323 N N . GLY A 1 177 ? -0.314 -2.574 9.164 1.00 96.44 177 GLY A N 1
ATOM 1324 C CA . GLY A 1 177 ? -0.890 -3.056 7.908 1.00 96.44 177 GLY A CA 1
ATOM 1325 C C . GLY A 1 177 ? 0.164 -3.275 6.818 1.00 96.44 177 GLY A C 1
ATOM 1326 O O . GLY A 1 177 ? 0.177 -4.331 6.192 1.00 96.44 177 GLY A O 1
ATOM 1327 N N . MET A 1 178 ? 1.089 -2.326 6.642 1.00 97.44 178 MET A N 1
ATOM 1328 C CA . MET A 1 178 ? 2.177 -2.420 5.661 1.00 97.44 178 MET A CA 1
ATOM 1329 C C . MET A 1 178 ? 3.095 -3.609 5.948 1.00 97.44 178 MET A C 1
ATOM 1331 O O . MET A 1 178 ? 3.439 -4.354 5.035 1.00 97.44 178 MET A O 1
ATOM 1335 N N . GLU A 1 179 ? 3.452 -3.822 7.216 1.00 97.12 179 GLU A N 1
ATOM 1336 C CA . GLU A 1 179 ? 4.268 -4.962 7.646 1.00 97.12 179 GLU A CA 1
ATOM 1337 C C . GLU A 1 179 ? 3.569 -6.301 7.394 1.00 97.12 179 GLU A C 1
ATOM 1339 O O . GLU A 1 179 ? 4.178 -7.229 6.862 1.00 97.12 179 GLU A O 1
ATOM 1344 N N . LEU A 1 180 ? 2.281 -6.410 7.730 1.00 94.94 180 LEU A N 1
ATOM 1345 C CA . LEU A 1 180 ? 1.509 -7.630 7.491 1.00 94.94 180 LEU A CA 1
ATOM 1346 C C . LEU A 1 180 ? 1.386 -7.935 5.991 1.00 94.94 180 LEU A C 1
ATOM 1348 O O . LEU A 1 180 ? 1.558 -9.083 5.582 1.00 94.94 180 LEU A O 1
ATOM 1352 N N . GLU A 1 181 ? 1.118 -6.920 5.171 1.00 94.38 181 GLU A N 1
ATOM 1353 C CA . GLU A 1 181 ? 1.008 -7.066 3.719 1.00 94.38 181 GLU A CA 1
ATOM 1354 C C . GLU A 1 181 ? 2.347 -7.482 3.091 1.00 94.38 181 GLU A C 1
ATOM 1356 O O . GLU A 1 181 ? 2.412 -8.437 2.313 1.00 94.38 181 GLU A O 1
ATOM 1361 N N . ALA A 1 182 ? 3.436 -6.819 3.485 1.00 95.75 182 ALA A N 1
ATOM 1362 C CA . ALA A 1 182 ? 4.775 -7.116 2.997 1.00 95.75 182 ALA A CA 1
ATOM 1363 C C . ALA A 1 182 ? 5.231 -8.528 3.388 1.00 95.75 182 ALA A C 1
ATOM 1365 O O . ALA A 1 182 ? 5.772 -9.252 2.551 1.00 95.75 182 ALA A O 1
ATOM 1366 N N . GLN A 1 183 ? 4.975 -8.953 4.631 1.00 93.12 183 GLN A N 1
ATOM 1367 C CA . GLN A 1 183 ? 5.286 -10.309 5.093 1.00 93.12 183 GLN A CA 1
ATOM 1368 C C . GLN A 1 183 ? 4.505 -11.361 4.307 1.00 93.12 183 GLN A C 1
ATOM 1370 O O . GLN A 1 183 ? 5.098 -12.333 3.845 1.00 93.12 183 GLN A O 1
ATOM 1375 N N . ARG A 1 184 ? 3.202 -11.152 4.086 1.00 91.25 184 ARG A N 1
ATOM 1376 C CA . ARG A 1 184 ? 2.386 -12.069 3.277 1.00 91.25 184 ARG A CA 1
ATOM 1377 C C . ARG A 1 184 ? 2.923 -12.204 1.863 1.00 91.25 184 ARG A C 1
ATOM 1379 O O . ARG A 1 184 ? 3.108 -13.321 1.389 1.00 91.25 184 ARG A O 1
ATOM 1386 N N . TRP A 1 185 ? 3.205 -11.082 1.207 1.00 93.69 185 TRP A N 1
ATOM 1387 C CA . TRP A 1 185 ? 3.751 -11.098 -0.144 1.00 93.69 185 TRP A CA 1
ATOM 1388 C C . TRP A 1 185 ? 5.131 -11.772 -0.199 1.00 93.69 185 TRP A C 1
ATOM 1390 O O . TRP A 1 185 ? 5.382 -12.604 -1.077 1.00 93.69 185 TRP A O 1
ATOM 1400 N N . ARG A 1 186 ? 6.008 -11.480 0.771 1.00 94.75 186 ARG A N 1
ATOM 1401 C CA . ARG A 1 186 ? 7.325 -12.121 0.908 1.00 94.75 186 ARG A CA 1
ATOM 1402 C C . ARG A 1 186 ? 7.192 -13.637 1.027 1.00 94.75 186 ARG A C 1
ATOM 1404 O O . ARG A 1 186 ? 7.885 -14.367 0.319 1.00 94.75 186 ARG A O 1
ATOM 1411 N N . ASP A 1 187 ? 6.278 -14.086 1.880 1.00 91.56 187 ASP A N 1
ATOM 1412 C CA . ASP A 1 187 ? 6.050 -15.495 2.205 1.00 91.56 187 ASP A CA 1
ATOM 1413 C C . ASP A 1 187 ? 5.142 -16.199 1.175 1.00 91.56 187 ASP A C 1
ATOM 1415 O O . ASP A 1 187 ? 4.803 -17.370 1.339 1.00 91.56 187 ASP A O 1
ATOM 1419 N N . ARG A 1 188 ? 4.786 -15.507 0.079 1.00 91.06 188 ARG A N 1
ATOM 1420 C CA . ARG A 1 188 ? 3.930 -15.995 -1.021 1.00 91.06 188 ARG A CA 1
ATOM 1421 C C . ARG A 1 188 ? 2.552 -16.464 -0.553 1.00 91.06 188 ARG A C 1
ATOM 1423 O O . ARG A 1 188 ? 1.965 -17.385 -1.121 1.00 91.06 188 ARG A O 1
ATOM 1430 N N . VAL A 1 189 ? 2.034 -15.816 0.482 1.00 86.94 189 VAL A N 1
ATOM 1431 C CA . VAL A 1 189 ? 0.704 -16.083 1.014 1.00 86.94 189 VAL A CA 1
ATOM 1432 C C . VAL A 1 189 ? -0.337 -15.360 0.141 1.00 86.94 189 VAL A C 1
ATOM 1434 O O . VAL A 1 189 ? -0.162 -14.170 -0.130 1.00 86.94 189 VAL A O 1
ATOM 1437 N N . PRO A 1 190 ? -1.421 -16.033 -0.299 1.00 80.00 190 PRO A N 1
ATOM 1438 C CA . PRO A 1 190 ? -2.475 -15.419 -1.112 1.00 80.00 190 PRO A CA 1
ATOM 1439 C C . PRO A 1 190 ? -3.098 -14.177 -0.465 1.00 80.00 190 PRO A C 1
ATOM 1441 O O . PRO A 1 190 ? -3.078 -14.033 0.756 1.00 80.00 190 PRO A O 1
ATOM 1444 N N . THR A 1 191 ? -3.711 -13.307 -1.274 1.00 72.44 191 THR A N 1
ATOM 1445 C CA . THR A 1 191 ? -4.387 -12.065 -0.837 1.00 72.44 191 THR A CA 1
ATOM 1446 C C . THR A 1 191 ? -5.698 -12.305 -0.089 1.00 72.44 191 THR A C 1
ATOM 1448 O O . THR A 1 191 ? -6.060 -11.517 0.785 1.00 72.44 191 THR A O 1
ATOM 1451 N N . THR A 1 192 ? -6.383 -13.414 -0.361 1.00 76.56 192 THR A N 1
ATOM 1452 C CA . THR A 1 192 ? -7.579 -13.826 0.385 1.00 76.56 192 THR A CA 1
ATOM 1453 C C . THR A 1 192 ? -7.181 -14.851 1.432 1.00 76.56 192 THR A C 1
ATOM 1455 O O . THR A 1 192 ? -6.651 -15.900 1.077 1.00 76.56 192 THR A O 1
ATOM 1458 N N . LEU A 1 193 ? -7.420 -14.532 2.704 1.00 84.56 193 LEU A N 1
ATOM 1459 C CA . LEU A 1 193 ? -7.178 -15.422 3.835 1.00 84.56 193 LEU A CA 1
ATOM 1460 C C . LEU A 1 193 ? -8.289 -15.271 4.865 1.00 84.56 193 LEU A C 1
ATOM 1462 O O . LEU A 1 193 ? -8.911 -14.215 4.987 1.00 84.56 193 LEU A O 1
ATOM 1466 N N . THR A 1 194 ? -8.475 -16.311 5.654 1.00 89.62 194 THR A N 1
ATOM 1467 C CA . THR A 1 194 ? -9.206 -16.277 6.916 1.00 89.62 194 THR A CA 1
ATOM 1468 C C . THR A 1 194 ? -8.251 -16.003 8.070 1.00 89.62 194 THR A C 1
ATOM 1470 O O . THR A 1 194 ? -7.036 -16.206 7.967 1.00 89.62 194 THR A O 1
ATOM 1473 N N . ALA A 1 195 ? -8.785 -15.570 9.211 1.00 86.31 195 ALA A N 1
ATOM 1474 C CA . ALA A 1 195 ? -7.971 -15.359 10.399 1.00 86.31 195 ALA A CA 1
ATOM 1475 C C . ALA A 1 195 ? -7.186 -16.626 10.778 1.00 86.31 195 ALA A C 1
ATOM 1477 O O . ALA A 1 195 ? -6.022 -16.518 11.141 1.00 86.31 195 ALA A O 1
ATOM 1478 N N . ARG A 1 196 ? -7.750 -17.829 10.623 1.00 89.38 196 ARG A N 1
ATOM 1479 C CA . ARG A 1 196 ? -7.093 -19.113 10.921 1.00 89.38 196 ARG A CA 1
ATOM 1480 C C . ARG A 1 196 ? -5.745 -19.294 10.219 1.00 89.38 196 ARG A C 1
ATOM 1482 O O . ARG A 1 196 ? -4.847 -19.897 10.802 1.00 89.38 196 ARG A O 1
ATOM 1489 N N . GLU A 1 197 ? -5.619 -18.786 8.999 1.00 87.62 197 GLU A N 1
ATOM 1490 C CA . GLU A 1 197 ? -4.453 -18.982 8.130 1.00 87.62 197 GLU A CA 1
ATOM 1491 C C . GLU A 1 197 ? -3.284 -18.052 8.479 1.00 87.62 197 GLU A C 1
ATOM 1493 O O . GLU A 1 197 ? -2.163 -18.261 8.020 1.00 87.62 197 GLU A O 1
ATOM 1498 N N . LEU A 1 198 ? -3.517 -17.056 9.335 1.00 85.06 198 LEU A N 1
ATOM 1499 C CA . LEU A 1 198 ? -2.465 -16.190 9.844 1.00 85.06 198 LEU A CA 1
ATOM 1500 C C . LEU A 1 198 ? -1.795 -16.791 11.097 1.00 85.06 198 LEU A C 1
ATOM 1502 O O . LEU A 1 198 ? -2.481 -17.274 12.012 1.00 85.06 198 LEU A O 1
ATOM 1506 N N . PRO A 1 199 ? -0.457 -16.682 11.213 1.00 88.44 199 PRO A N 1
ATOM 1507 C CA . PRO A 1 199 ? 0.259 -16.913 12.461 1.00 88.44 199 PRO A CA 1
ATOM 1508 C C . PRO A 1 199 ? -0.370 -16.139 13.622 1.00 88.44 199 PRO A C 1
ATOM 1510 O O . PRO A 1 199 ? -0.791 -14.993 13.464 1.00 88.44 199 PRO A O 1
ATOM 1513 N N . ALA A 1 200 ? -0.387 -16.735 14.817 1.00 87.94 200 ALA A N 1
ATOM 1514 C CA . ALA A 1 200 ? -1.072 -16.160 15.978 1.00 87.94 200 ALA A CA 1
ATOM 1515 C C . ALA A 1 200 ? -0.647 -14.710 16.281 1.00 87.94 200 ALA A C 1
ATOM 1517 O O . ALA A 1 200 ? -1.499 -13.876 16.573 1.00 87.94 200 ALA A O 1
ATOM 1518 N N . LEU A 1 201 ? 0.646 -14.399 16.143 1.00 89.88 201 LEU A N 1
ATOM 1519 C CA . LEU A 1 201 ? 1.167 -13.044 16.330 1.00 89.88 201 LEU A CA 1
ATOM 1520 C C . LEU A 1 201 ? 0.616 -12.056 15.287 1.00 89.88 201 LEU A C 1
ATOM 1522 O O . LEU A 1 201 ? 0.203 -10.957 15.645 1.00 89.88 201 LEU A O 1
ATOM 1526 N N . GLN A 1 202 ? 0.568 -12.457 14.013 1.00 91.25 202 GLN A N 1
ATOM 1527 C CA . GLN A 1 202 ? 0.039 -11.626 12.928 1.00 91.25 202 GLN A CA 1
ATOM 1528 C C . GLN A 1 202 ? -1.468 -11.395 13.077 1.00 91.25 202 GLN A C 1
ATOM 1530 O O . GLN A 1 202 ? -1.938 -10.287 12.838 1.00 91.25 202 GLN A O 1
ATOM 1535 N N . ARG A 1 203 ? -2.224 -12.400 13.542 1.00 91.56 203 ARG A N 1
ATOM 1536 C CA . ARG A 1 203 ? -3.653 -12.238 13.861 1.00 91.56 203 ARG A CA 1
ATOM 1537 C C . ARG A 1 203 ? -3.891 -11.199 14.940 1.00 91.56 203 ARG A C 1
ATOM 1539 O O . ARG A 1 203 ? -4.771 -10.360 14.778 1.00 91.56 203 ARG A O 1
ATOM 1546 N N . SER A 1 204 ? -3.125 -11.259 16.030 1.00 92.12 204 SER A N 1
ATOM 1547 C CA . SER A 1 204 ? -3.239 -10.277 17.110 1.00 92.12 204 SER A CA 1
ATOM 1548 C C . SER A 1 204 ? -2.887 -8.879 16.608 1.00 92.12 204 SER A C 1
ATOM 1550 O O . SER A 1 204 ? -3.671 -7.957 16.800 1.00 92.12 204 SER A O 1
ATOM 1552 N N . ALA A 1 205 ? -1.780 -8.740 15.869 1.00 94.56 205 ALA A N 1
ATOM 1553 C CA . ALA A 1 205 ? -1.377 -7.465 15.279 1.00 94.56 205 ALA A CA 1
ATOM 1554 C C . ALA A 1 205 ? -2.448 -6.892 14.334 1.00 94.56 205 ALA A C 1
ATOM 1556 O O . ALA A 1 205 ? -2.756 -5.703 14.398 1.00 94.56 205 ALA A O 1
ATOM 1557 N N . PHE A 1 206 ? -3.056 -7.737 13.496 1.00 94.06 206 PHE A N 1
ATOM 1558 C CA . PHE A 1 206 ? -4.164 -7.344 12.629 1.00 94.06 206 PHE A CA 1
ATOM 1559 C C . PHE A 1 206 ? -5.381 -6.868 13.436 1.00 94.06 206 PHE A C 1
ATOM 1561 O O . PHE A 1 206 ? -5.917 -5.796 13.159 1.00 94.06 206 PHE A O 1
ATOM 1568 N N . GLY A 1 207 ? -5.802 -7.633 14.450 1.00 93.38 207 GLY A N 1
ATOM 1569 C CA . GLY A 1 207 ? -6.946 -7.286 15.297 1.00 93.38 207 GLY A CA 1
ATOM 1570 C C . GLY A 1 207 ? -6.745 -5.980 16.069 1.00 93.38 207 GLY A C 1
ATOM 1571 O O . GLY A 1 207 ? -7.645 -5.137 16.104 1.00 93.38 207 GLY A O 1
ATOM 1572 N N . ASP A 1 208 ? -5.552 -5.776 16.627 1.00 94.75 208 ASP A N 1
ATOM 1573 C CA . ASP A 1 208 ? -5.189 -4.552 17.344 1.00 94.75 208 ASP A CA 1
ATOM 1574 C C . ASP A 1 208 ? -5.165 -3.337 16.404 1.00 94.75 208 ASP A C 1
ATOM 1576 O O . ASP A 1 208 ? -5.725 -2.285 16.732 1.00 94.75 208 ASP A O 1
ATOM 1580 N N . ALA A 1 209 ? -4.598 -3.483 15.201 1.00 97.06 209 ALA A N 1
ATOM 1581 C CA . ALA A 1 209 ? -4.589 -2.428 14.190 1.00 97.06 209 ALA A CA 1
ATOM 1582 C C . ALA A 1 209 ? -6.010 -2.083 13.706 1.00 97.06 209 ALA A C 1
ATOM 1584 O O . ALA A 1 209 ? -6.374 -0.906 13.667 1.00 97.06 209 ALA A O 1
ATOM 1585 N N . ALA A 1 210 ? -6.848 -3.084 13.419 1.00 95.69 210 ALA A N 1
ATOM 1586 C CA . ALA A 1 210 ? -8.231 -2.883 12.977 1.00 95.69 210 ALA A CA 1
ATOM 1587 C C . ALA A 1 210 ? -9.075 -2.193 14.059 1.00 95.69 210 ALA A C 1
ATOM 1589 O O . ALA A 1 210 ? -9.888 -1.302 13.778 1.00 95.69 210 ALA A O 1
ATOM 1590 N N . ARG A 1 211 ? -8.840 -2.551 15.326 1.00 95.12 211 ARG A N 1
ATOM 1591 C CA . ARG A 1 211 ? -9.441 -1.867 16.471 1.00 95.12 211 ARG A CA 1
ATOM 1592 C C . ARG A 1 211 ? -8.978 -0.414 16.557 1.00 95.12 211 ARG A C 1
ATOM 1594 O O . ARG A 1 211 ? -9.820 0.457 16.763 1.00 95.12 211 ARG A O 1
ATOM 1601 N N . SER A 1 212 ? -7.683 -0.145 16.386 1.00 97.12 212 SER A N 1
ATOM 1602 C CA . SER A 1 212 ? -7.131 1.217 16.392 1.00 97.12 212 SER A CA 1
ATOM 1603 C C . SER A 1 212 ? -7.777 2.094 15.311 1.00 97.12 212 SER A C 1
ATOM 1605 O O . SER A 1 212 ? -8.337 3.144 15.630 1.00 97.12 212 SER A O 1
ATOM 1607 N N . VAL A 1 213 ? -7.830 1.619 14.058 1.00 97.69 213 VAL A N 1
ATOM 1608 C CA . VAL A 1 213 ? -8.509 2.316 12.945 1.00 97.69 213 VAL A CA 1
ATOM 1609 C C . VAL A 1 213 ? -9.980 2.579 13.279 1.00 97.69 213 VAL A C 1
ATOM 1611 O O . VAL A 1 213 ? -10.463 3.702 13.130 1.00 97.69 213 VAL A O 1
ATOM 1614 N N . SER A 1 214 ? -10.691 1.578 13.805 1.00 96.44 214 SER A N 1
ATOM 1615 C CA . SER A 1 214 ? -12.092 1.727 14.217 1.00 96.44 214 SER A CA 1
ATOM 1616 C C . SER A 1 214 ? -12.288 2.792 15.301 1.00 96.44 214 SER A C 1
ATOM 1618 O O . SER A 1 214 ? -13.281 3.521 15.275 1.00 96.44 214 SER A O 1
ATOM 1620 N N . LEU A 1 215 ? -11.370 2.892 16.268 1.00 96.25 215 LEU A N 1
ATOM 1621 C CA . LEU A 1 215 ? -11.428 3.904 17.325 1.00 96.25 215 LEU A CA 1
ATOM 1622 C C . LEU A 1 215 ? -11.191 5.311 16.772 1.00 96.25 215 LEU A C 1
ATOM 1624 O O . LEU A 1 215 ? -11.939 6.220 17.135 1.00 96.25 215 LEU A O 1
ATOM 1628 N N . VAL A 1 216 ? -10.233 5.477 15.857 1.00 97.94 216 VAL A N 1
ATOM 1629 C CA . VAL A 1 216 ? -10.000 6.755 15.166 1.00 97.94 216 VAL A CA 1
ATOM 1630 C C . VAL A 1 216 ? -11.238 7.163 14.366 1.00 97.94 216 VAL A C 1
ATOM 1632 O O . VAL A 1 216 ? -11.730 8.275 14.538 1.00 97.94 216 VAL A O 1
ATOM 1635 N N . ILE A 1 217 ? -11.817 6.253 13.573 1.00 97.25 217 ILE A N 1
ATOM 1636 C CA . ILE A 1 217 ? -13.058 6.504 12.818 1.00 97.25 217 ILE A CA 1
ATOM 1637 C C . ILE A 1 217 ? -14.187 6.952 13.750 1.00 97.25 217 ILE A C 1
ATOM 1639 O O . ILE A 1 217 ? -14.856 7.948 13.477 1.00 97.25 217 ILE A O 1
ATOM 1643 N N . ARG A 1 218 ? -14.385 6.262 14.880 1.00 96.06 218 ARG A N 1
ATOM 1644 C CA . ARG A 1 218 ? -15.402 6.644 15.871 1.00 96.06 218 ARG A CA 1
ATOM 1645 C C . ARG A 1 218 ? -15.147 8.024 16.476 1.00 96.0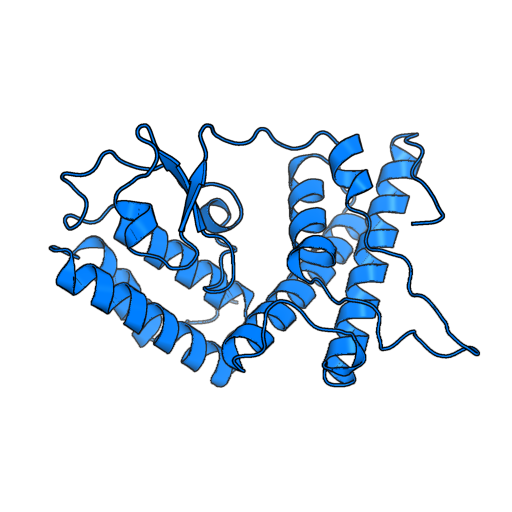6 218 ARG A C 1
ATOM 1647 O O . ARG A 1 218 ? -16.098 8.788 16.623 1.00 96.06 218 ARG A O 1
AT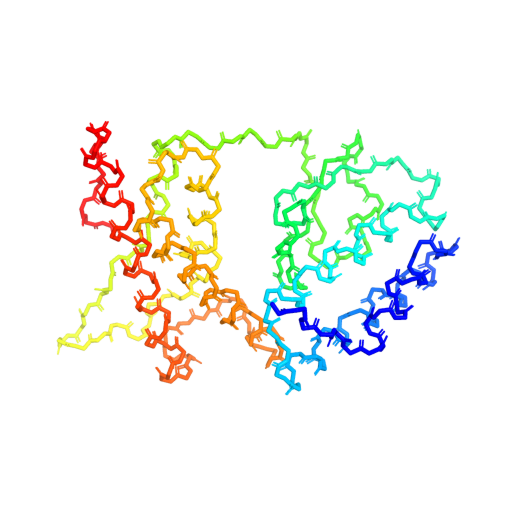OM 1654 N N . SER A 1 219 ? -13.898 8.339 16.817 1.00 96.94 219 SER A N 1
ATOM 1655 C CA . SER A 1 219 ? -13.511 9.643 17.369 1.00 96.94 219 SER A CA 1
ATOM 1656 C C . SER A 1 219 ? -13.790 10.777 16.379 1.00 96.94 219 SER A C 1
ATOM 1658 O O . SER A 1 219 ? -14.480 11.748 16.703 1.00 96.94 219 SER A O 1
ATOM 1660 N N . VAL A 1 220 ? -13.343 10.607 15.131 1.00 97.62 220 VAL A N 1
ATOM 1661 C CA . VAL A 1 220 ? -13.550 11.577 14.052 1.00 97.62 220 VAL A CA 1
ATOM 1662 C C . VAL A 1 220 ? -15.040 11.754 13.757 1.00 97.62 220 VAL A C 1
ATOM 1664 O O . VAL A 1 220 ? -15.507 12.888 13.646 1.00 97.62 220 VAL A O 1
ATOM 1667 N N . ALA A 1 221 ? -15.813 10.668 13.679 1.00 96.69 221 ALA A N 1
ATOM 1668 C CA . ALA A 1 221 ? -17.256 10.730 13.454 1.00 96.69 221 ALA A CA 1
ATOM 1669 C C . ALA A 1 221 ? -17.979 11.519 14.558 1.00 96.69 221 ALA A C 1
ATOM 1671 O O . ALA A 1 221 ? -18.761 12.422 14.254 1.00 96.69 221 ALA A O 1
ATOM 1672 N N . ALA A 1 222 ? -17.662 11.238 15.827 1.00 95.75 222 ALA A N 1
ATOM 1673 C CA . ALA A 1 222 ? -18.259 11.918 16.975 1.00 95.75 222 ALA A CA 1
ATOM 1674 C C . ALA A 1 222 ? -17.976 13.428 16.958 1.00 95.75 222 ALA A C 1
ATOM 1676 O O . ALA A 1 222 ? -18.890 14.231 17.129 1.00 95.75 222 ALA A O 1
ATOM 1677 N N . ARG A 1 223 ? -16.730 13.827 16.677 1.00 96.12 223 ARG A N 1
ATOM 1678 C CA . ARG A 1 223 ? -16.334 15.244 16.597 1.00 96.12 223 ARG A CA 1
ATOM 1679 C C . ARG A 1 223 ? -16.989 16.001 15.444 1.00 96.12 223 ARG A C 1
ATOM 1681 O O . ARG A 1 223 ? -17.171 17.209 15.542 1.00 96.12 223 ARG A O 1
ATOM 1688 N N . ASN A 1 224 ? -17.335 15.303 14.365 1.00 96.00 224 ASN A N 1
ATOM 1689 C CA . ASN A 1 224 ? -17.960 15.888 13.178 1.00 96.00 224 ASN A CA 1
ATOM 1690 C C . ASN A 1 224 ? -19.489 15.702 13.145 1.00 96.00 224 ASN A C 1
ATOM 1692 O O . ASN A 1 224 ? -20.112 16.035 12.140 1.00 96.00 224 ASN A O 1
ATOM 1696 N N . ASN A 1 225 ? -20.103 15.191 14.222 1.00 94.38 225 ASN A N 1
ATOM 1697 C CA . ASN A 1 225 ? -21.540 14.892 14.309 1.00 94.38 225 ASN A CA 1
ATOM 1698 C C . ASN A 1 225 ? -22.055 13.988 13.169 1.00 94.38 225 ASN A C 1
ATOM 1700 O O . ASN A 1 225 ? -23.186 14.134 12.704 1.00 94.38 225 ASN A O 1
ATOM 1704 N N . ILE A 1 226 ? -21.225 13.048 12.707 1.00 94.25 226 ILE A N 1
ATOM 1705 C CA . ILE A 1 226 ? -21.589 12.077 11.671 1.00 94.25 226 ILE A CA 1
ATOM 1706 C C . ILE A 1 226 ? -22.006 10.777 12.353 1.00 94.25 226 ILE A C 1
ATOM 1708 O O . ILE A 1 226 ? -21.253 10.202 13.138 1.00 94.25 226 ILE A O 1
ATOM 1712 N N . THR A 1 227 ? -23.204 10.291 12.032 1.00 88.06 227 THR A N 1
ATOM 1713 C CA . THR A 1 227 ? -23.651 8.971 12.491 1.00 88.06 227 THR A CA 1
ATOM 1714 C C . THR A 1 227 ? -23.009 7.897 11.622 1.00 88.06 227 THR A C 1
ATOM 1716 O O . THR A 1 227 ? -23.113 7.942 10.398 1.00 88.06 227 THR A O 1
ATOM 1719 N N . ILE A 1 228 ? -22.345 6.940 12.263 1.00 83.56 228 ILE A N 1
ATOM 1720 C CA . ILE A 1 228 ? -21.792 5.744 11.629 1.00 83.56 228 ILE A CA 1
ATOM 1721 C C . ILE A 1 228 ? -22.454 4.520 12.253 1.00 83.56 228 ILE A C 1
ATOM 1723 O O . ILE A 1 228 ? -22.685 4.501 13.465 1.00 83.56 228 ILE A O 1
ATOM 1727 N N . ASP A 1 229 ? -22.760 3.508 11.445 1.00 74.69 229 ASP A N 1
ATOM 1728 C CA . ASP A 1 229 ? -23.385 2.291 11.952 1.00 74.69 229 ASP A CA 1
ATOM 1729 C C . ASP A 1 229 ? -22.475 1.619 12.988 1.00 74.69 229 ASP A C 1
ATOM 1731 O O . ASP A 1 229 ? -21.286 1.363 12.766 1.00 74.69 229 ASP A O 1
ATOM 1735 N N . THR A 1 230 ? -23.029 1.348 14.169 1.00 59.56 230 THR A N 1
ATOM 1736 C CA . THR A 1 230 ? -22.287 0.713 15.264 1.00 59.56 230 THR A CA 1
ATOM 1737 C C . THR A 1 230 ? -22.130 -0.796 15.083 1.00 59.56 230 THR A C 1
ATOM 1739 O O . THR A 1 230 ? -21.267 -1.364 15.748 1.00 59.56 230 THR A O 1
ATOM 1742 N N . ASN A 1 231 ? -22.912 -1.403 14.181 1.00 50.09 231 ASN A N 1
ATOM 1743 C CA . ASN A 1 231 ? -23.109 -2.853 14.047 1.00 50.09 231 ASN A CA 1
ATOM 1744 C C . ASN A 1 231 ? -22.500 -3.482 12.777 1.00 50.09 231 ASN A C 1
ATOM 1746 O O . ASN A 1 231 ? -22.906 -4.585 12.414 1.00 50.09 231 ASN A O 1
ATOM 1750 N N . VAL A 1 232 ? -21.570 -2.802 12.102 1.00 47.66 232 VAL A N 1
ATOM 1751 C CA . VAL A 1 232 ? -20.765 -3.399 11.016 1.00 47.66 232 VAL A CA 1
ATOM 1752 C C . VAL A 1 232 ? -19.459 -3.941 11.587 1.00 47.66 232 VAL A C 1
ATOM 1754 O O . VAL A 1 232 ? -18.843 -3.224 12.411 1.00 47.66 232 VAL A O 1
#

pLDDT: mean 92.44, std 8.85, range [31.97, 98.44]

Radius of gyration: 18.97 Å; chains: 1; bounding box: 47×36×51 Å

Organism: NCBI:txid1544416

Sequence (232 aa):
MLVLMHPSLTDLLDQAPACSDSAHLRGFIAESQDLARNALHHGEAAVSVARWYSQVTTALLGSPALAQEPPVTPVGALAREEALPSTPLLWVSPHTPSAQAGFWEMGRDLSHVPSAPSLAQALRQRPPAMRTIDGLPDLDAPVNIQEHLLDPAAALRLCASLTEEESQALNQAWITGMELEAQRWRDRVPTTLTARELPALQRSAFGDAARSVSLVIRSVAARNNITIDTNV